Protein AF-0000000085895191 (afdb_homodimer)

Secondary structure (DSSP, 8-state):
--------SSS-----SSGGG---GGG-HHHHHHHHTSSS--SSGGGSHHHIIIII-HHHHHHHHHHHHHHH-PPPS--HHHHHHHHHHHHHHHHHH----TT---PPPHHHHHHHHHHS--SS-----------/--------SSS-----SSGGG---GGG-HHHHHHHHTSSS--SSGGGSHHHIIIII-HHHHHHHHHHHHHHH-PPPS--HHHHHHHHHHHHHHHHHH----TT---PPPHHHHHHHHHHS--SS-----------

Nearest PDB structures (foldseek):
  8tr8-assembly1_A  TM=7.658E-01  e=2.088E-05  Rattus
  8tr6-assembly1_A  TM=7.665E-01  e=4.408E-05  Rattus
  8tr5-assembly1_A  TM=7.669E-01  e=7.831E-05  Rattus
  8trj-assembly1_A  TM=7.244E-01  e=9.305E-05  Rattus
  6u9v-assembly1_C  TM=6.531E-01  e=2.937E-04  Rattus norvegicus

Foldseek 3Di:
DPPLDQPEFLPQFDDDPDNQQSAALVRDPLSVVVQVPDPDRHSHSCPDPVLCVQQQDPVNLVVLQVVCCVVPNHDPDDDPLVSSLVSSVQSVCCVRVNNPDDQDDDRDHRSSNVVSCVSRPDPVNDDDDDDPPDD/DPPLDQPEFLPQFDDDPDNQQSAALVRDPLSVVVQVPDPDRHSHSCPDPVLCVQQQDPVNLVVLQVVCCVVPNHDPDDDPLVSSLVSSVQSVCCVRVNNPDDQDDDRDHRSSNVVSCVSRPDPVNDDDDDDHPDD

pLDDT: mean 85.1, std 17.21, range [26.77, 98.75]

Organism: NCBI:txid630221

Structure (mmCIF, N/CA/C/O backbone):
data_AF-0000000085895191-model_v1
#
loop_
_entity.id
_entity.type
_entity.pdbx_description
1 polymer 'P2X purinoreceptor 7 intracellular domain-containing protein'
#
loop_
_atom_site.group_PDB
_atom_site.id
_atom_site.type_symbol
_atom_site.label_atom_id
_atom_site.label_alt_id
_atom_site.label_comp_id
_atom_site.label_asym_id
_atom_site.label_entity_id
_atom_site.label_seq_id
_atom_site.pdbx_PDB_ins_code
_atom_site.Cartn_x
_atom_site.Cartn_y
_atom_site.Cartn_z
_atom_site.occupancy
_atom_site.B_iso_or_equiv
_atom_site.auth_seq_id
_atom_site.auth_comp_id
_atom_site.auth_asym_id
_atom_site.auth_atom_id
_atom_site.pdbx_PDB_model_num
ATOM 1 N N . MET A 1 1 ? -0.129 36.5 17.359 1 39.53 1 MET A N 1
ATOM 2 C CA . MET A 1 1 ? -0.035 35.094 17.031 1 39.53 1 MET A CA 1
ATOM 3 C C . MET A 1 1 ? -1.42 34.438 16.922 1 39.53 1 MET A C 1
ATOM 5 O O . MET A 1 1 ? -2.145 34.375 17.922 1 39.53 1 MET A O 1
ATOM 9 N N . THR A 1 2 ? -2.072 34.625 15.828 1 44.41 2 THR A N 1
ATOM 10 C CA . THR A 1 2 ? -3.439 34.156 15.664 1 44.41 2 THR A CA 1
ATOM 11 C C . THR A 1 2 ? -3.547 32.688 16.047 1 44.41 2 THR A C 1
ATOM 13 O O . THR A 1 2 ? -2.883 31.828 15.453 1 44.41 2 THR A O 1
ATOM 16 N N . ILE A 1 3 ? -3.801 32.406 17.297 1 47.91 3 ILE A N 1
ATOM 17 C CA . ILE A 1 3 ? -4.02 31.078 17.828 1 47.91 3 ILE A CA 1
ATOM 18 C C . ILE A 1 3 ? -5.16 30.406 17.062 1 47.91 3 ILE A C 1
ATOM 20 O O . ILE A 1 3 ? -6.305 30.859 17.125 1 47.91 3 ILE A O 1
ATOM 24 N N . TYR A 1 4 ? -4.812 29.875 15.898 1 56.97 4 TYR A N 1
ATOM 25 C CA . TYR A 1 4 ? -5.898 29.109 15.281 1 56.97 4 TYR A CA 1
ATOM 26 C C . TYR A 1 4 ? -6.422 28.031 16.219 1 56.97 4 TYR A C 1
ATOM 28 O O . TYR A 1 4 ? -5.664 27.469 17.016 1 56.97 4 TYR A O 1
ATOM 36 N N . LEU A 1 5 ? -7.664 28.188 16.656 1 62.38 5 LEU A N 1
ATOM 37 C CA . LEU A 1 5 ? -8.32 27.25 17.547 1 62.38 5 LEU A CA 1
ATOM 38 C C . LEU A 1 5 ? -8.344 25.844 16.953 1 62.38 5 LEU A C 1
ATOM 40 O O . LEU A 1 5 ? -8.781 25.656 15.812 1 62.38 5 LEU A O 1
ATOM 44 N N . LEU A 1 6 ? -7.426 25.031 17.344 1 68.38 6 LEU A N 1
ATOM 45 C CA . LEU A 1 6 ? -7.477 23.609 17.016 1 68.38 6 LEU A CA 1
ATOM 46 C C . LEU A 1 6 ? -8.508 22.891 17.875 1 68.38 6 LEU A C 1
ATOM 48 O O . LEU A 1 6 ? -8.414 22.875 19.094 1 68.38 6 LEU A O 1
ATOM 52 N N . ARG A 1 7 ? -9.664 22.688 17.266 1 82.88 7 ARG A N 1
ATOM 53 C CA . ARG A 1 7 ? -10.641 21.844 17.938 1 82.88 7 ARG A CA 1
ATOM 54 C C . ARG A 1 7 ? -10.297 20.359 17.766 1 82.88 7 ARG A C 1
ATOM 56 O O . ARG A 1 7 ? -10.797 19.703 16.859 1 82.88 7 ARG A O 1
ATOM 63 N N . CYS A 1 8 ? -9.461 19.891 18.688 1 91.56 8 CYS A N 1
ATOM 64 C CA . CYS A 1 8 ? -9.023 18.5 18.625 1 91.56 8 CYS A CA 1
ATOM 65 C C . CYS A 1 8 ? -9.898 17.609 19.5 1 91.56 8 CYS A C 1
ATOM 67 O O . CYS A 1 8 ? -10.078 17.875 20.688 1 91.56 8 CYS A O 1
ATOM 69 N N . THR A 1 9 ? -10.5 16.594 18.891 1 93.81 9 THR A N 1
ATOM 70 C CA . THR A 1 9 ? -11.305 15.664 19.672 1 93.81 9 THR A CA 1
ATOM 71 C C . THR A 1 9 ? -10.688 14.266 19.625 1 93.81 9 THR A C 1
ATOM 73 O O . THR A 1 9 ? -11.164 13.352 20.312 1 93.81 9 THR A O 1
ATOM 76 N N . CYS A 1 10 ? -9.648 14.031 18.844 1 96.31 10 CYS A N 1
ATOM 77 C CA . CYS A 1 10 ? -9.039 12.711 18.734 1 96.31 10 CYS A CA 1
ATOM 78 C C . CYS A 1 10 ? -7.855 12.57 19.672 1 96.31 10 CYS A C 1
ATOM 80 O O . CYS A 1 10 ? -7.398 11.461 19.953 1 96.31 10 CYS A O 1
ATOM 82 N N . GLY A 1 11 ? -7.359 13.727 20.188 1 94.75 11 GLY A N 1
ATOM 83 C CA . GLY A 1 11 ? -6.312 13.688 21.188 1 94.75 11 GLY A CA 1
ATOM 84 C C . GLY A 1 11 ? -4.914 13.656 20.594 1 94.75 11 GLY A C 1
ATOM 85 O O . GLY A 1 11 ? -3.926 13.602 21.328 1 94.75 11 GLY A O 1
ATOM 86 N N . ASN A 1 12 ? -4.742 13.805 19.219 1 95.81 12 ASN A N 1
ATOM 87 C CA . ASN A 1 12 ? -3.434 13.625 18.609 1 95.81 12 ASN A CA 1
ATOM 88 C C . ASN A 1 12 ? -3.105 14.758 17.641 1 95.81 12 ASN A C 1
ATOM 90 O O . ASN A 1 12 ? -2.119 14.688 16.906 1 95.81 12 ASN A O 1
ATOM 94 N N . CYS A 1 13 ? -3.902 15.758 17.641 1 93.75 13 CYS A N 1
ATOM 95 C CA . CYS A 1 13 ? -3.648 16.875 16.75 1 93.75 13 CYS A CA 1
ATOM 96 C C . CYS A 1 13 ? -2.572 17.797 17.312 1 93.75 13 CYS A C 1
ATOM 98 O O . CYS A 1 13 ? -2.393 17.875 18.516 1 93.75 13 CYS A O 1
ATOM 100 N N . HIS A 1 14 ? -1.824 18.406 16.391 1 89 14 HIS A N 1
ATOM 101 C CA . HIS A 1 14 ? -0.827 19.422 16.734 1 89 14 HIS A CA 1
ATOM 102 C C . HIS A 1 14 ? -1.102 20.734 16 1 89 14 HIS A C 1
ATOM 104 O O . HIS A 1 14 ? -1.721 20.734 14.938 1 89 14 HIS A O 1
ATOM 110 N N . ARG A 1 15 ? -0.662 21.781 16.578 1 83.69 15 ARG A N 1
ATOM 111 C CA . ARG A 1 15 ? -0.864 23.078 15.961 1 83.69 15 ARG A CA 1
ATOM 112 C C . ARG A 1 15 ? -0.042 23.219 14.688 1 83.69 15 ARG A C 1
ATOM 114 O O . ARG A 1 15 ? 1.142 22.875 14.664 1 83.69 15 ARG A O 1
ATOM 121 N N . MET A 1 16 ? -0.714 23.641 13.664 1 81.12 16 MET A N 1
ATOM 122 C CA . MET A 1 16 ? -0.084 23.797 12.359 1 81.12 16 MET A CA 1
ATOM 123 C C . MET A 1 16 ? 0.101 25.266 12.016 1 81.12 16 MET A C 1
ATOM 125 O O . MET A 1 16 ? -0.557 26.125 12.594 1 81.12 16 MET A O 1
ATOM 129 N N . PRO A 1 17 ? 0.955 25.578 11.094 1 76.88 17 PRO A N 1
ATOM 130 C CA . PRO A 1 17 ? 1.292 26.969 10.797 1 76.88 17 PRO A CA 1
ATOM 131 C C . PRO A 1 17 ? 0.101 27.766 10.266 1 76.88 17 PRO A C 1
ATOM 133 O O . PRO A 1 17 ? 0.015 28.969 10.484 1 76.88 17 PRO A O 1
ATOM 136 N N . THR A 1 18 ? -0.789 27.047 9.516 1 73.19 18 THR A N 1
ATOM 137 C CA . THR A 1 18 ? -1.93 27.781 8.961 1 73.19 18 THR A CA 1
ATOM 138 C C . THR A 1 18 ? -3.234 27.281 9.57 1 73.19 18 THR A C 1
ATOM 140 O O . THR A 1 18 ? -3.32 26.125 10.008 1 73.19 18 THR A O 1
ATOM 143 N N . GLU A 1 19 ? -4.164 28.203 9.555 1 70.44 19 GLU A N 1
ATOM 144 C CA . GLU A 1 19 ? -5.469 27.875 10.125 1 70.44 19 GLU A CA 1
ATOM 145 C C . GLU A 1 19 ? -6.113 26.703 9.391 1 70.44 19 GLU A C 1
ATOM 147 O O . GLU A 1 19 ? -6.723 25.844 10.016 1 70.44 19 GLU A O 1
ATOM 152 N N . SER A 1 20 ? -6.012 26.703 8.172 1 74.88 20 SER A N 1
ATOM 153 C CA . SER A 1 20 ? -6.676 25.672 7.367 1 74.88 20 SER A CA 1
ATOM 154 C C . SER A 1 20 ? -6.09 24.297 7.645 1 74.88 20 SER A C 1
ATOM 156 O O . SER A 1 20 ? -6.762 23.281 7.453 1 74.88 20 SER A O 1
ATOM 158 N N . GLU A 1 21 ? -5.012 24.219 8.234 1 77.62 21 GLU A N 1
ATOM 159 C CA . GLU A 1 21 ? -4.34 22.953 8.469 1 77.62 21 GLU A CA 1
ATOM 160 C C . GLU A 1 21 ? -4.68 22.391 9.852 1 77.62 21 GLU A C 1
ATOM 162 O O . GLU A 1 21 ? -4.348 21.25 10.164 1 77.62 21 GLU A O 1
ATOM 167 N N . ASN A 1 22 ? -5.285 23.219 10.562 1 85.5 22 ASN A N 1
ATOM 168 C CA . ASN A 1 22 ? -5.668 22.797 11.906 1 85.5 22 ASN A CA 1
ATOM 169 C C . ASN A 1 22 ? -7 22.047 11.898 1 85.5 22 ASN A C 1
ATOM 171 O O . ASN A 1 22 ? -7.973 22.5 12.508 1 85.5 22 ASN A O 1
ATOM 175 N N . LEU A 1 23 ? -6.965 20.938 11.219 1 92.75 23 LEU A N 1
ATOM 176 C CA . LEU A 1 23 ? -8.133 20.062 11.086 1 92.75 23 LEU A CA 1
ATOM 177 C C . LEU A 1 23 ? -7.902 18.734 11.797 1 92.75 23 LEU A C 1
ATOM 179 O O . LEU A 1 23 ? -6.816 18.156 11.711 1 92.75 23 LEU A O 1
ATOM 183 N N . CYS A 1 24 ? -8.906 18.359 12.562 1 95.44 24 CYS A N 1
ATOM 184 C CA . CYS A 1 24 ? -8.867 17.078 13.258 1 95.44 24 CYS A CA 1
ATOM 185 C C . CYS A 1 24 ? -9.414 15.969 12.367 1 95.44 24 CYS A C 1
ATOM 187 O O . CYS A 1 24 ? -10.328 16.188 11.578 1 95.44 24 CYS A O 1
ATOM 189 N N . CYS A 1 25 ? -8.93 14.727 12.531 1 97.38 25 CYS A N 1
ATOM 190 C CA . CYS A 1 25 ? -9.406 13.586 11.758 1 97.38 25 CYS A CA 1
ATOM 191 C C . CYS A 1 25 ? -10.898 13.359 11.984 1 97.38 25 CYS A C 1
ATOM 193 O O . CYS A 1 25 ? -11.594 12.875 11.094 1 97.38 25 CYS A O 1
ATOM 195 N N . GLN A 1 26 ? -11.414 13.852 13.102 1 96.81 26 GLN A N 1
ATOM 196 C CA . GLN A 1 26 ? -12.812 13.656 13.461 1 96.81 26 GLN A CA 1
ATOM 197 C C . GLN A 1 26 ? -13.703 14.703 12.805 1 96.81 26 GLN A C 1
ATOM 199 O O . GLN A 1 26 ? -14.922 14.711 13.008 1 96.81 26 GLN A O 1
ATOM 204 N N . GLU A 1 27 ? -13.07 15.531 11.992 1 95.3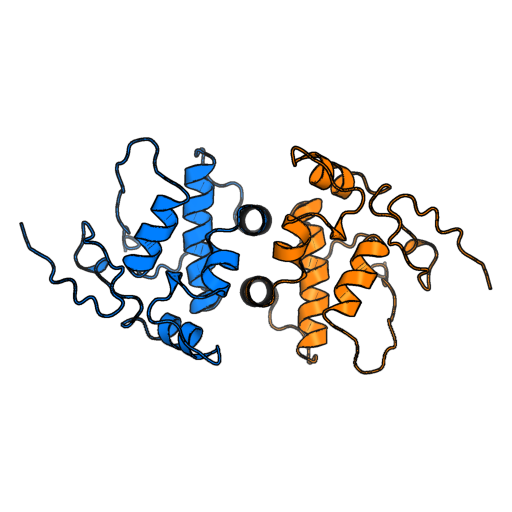1 27 GLU A N 1
ATOM 205 C CA . GLU A 1 27 ? -13.844 16.578 11.336 1 95.31 27 GLU A CA 1
ATOM 206 C C . GLU A 1 27 ? -13.93 16.344 9.828 1 95.31 27 GLU A C 1
ATOM 208 O O . GLU A 1 27 ? -14.586 17.094 9.109 1 95.31 27 GLU A O 1
ATOM 213 N N . VAL A 1 28 ? -13.258 15.383 9.367 1 94.81 28 VAL A N 1
ATOM 214 C CA . VAL A 1 28 ? -13.195 15.109 7.934 1 94.81 28 VAL A CA 1
ATOM 215 C C . VAL A 1 28 ? -14.039 13.883 7.602 1 94.81 28 VAL A C 1
ATOM 217 O O . VAL A 1 28 ? -13.68 12.758 7.965 1 94.81 28 VAL A O 1
ATOM 220 N N . GLN A 1 29 ? -15.086 14.086 6.875 1 95.81 29 GLN A N 1
ATOM 221 C CA . GLN A 1 29 ? -16.094 13.055 6.641 1 95.81 29 GLN A CA 1
ATOM 222 C C . GLN A 1 29 ? -15.477 11.812 6.004 1 95.81 29 GLN A C 1
ATOM 224 O O . GLN A 1 29 ? -15.781 10.688 6.402 1 95.81 29 GLN A O 1
ATOM 229 N N . GLN A 1 30 ? -14.602 12 4.988 1 95.75 30 GLN A N 1
ATOM 230 C CA . GLN A 1 30 ? -13.969 10.883 4.301 1 95.75 30 GLN A CA 1
ATOM 231 C C . GLN A 1 30 ? -13.125 10.055 5.262 1 95.75 30 GLN A C 1
ATOM 233 O O . GLN A 1 30 ? -13.086 8.82 5.156 1 95.75 30 GLN A O 1
ATOM 238 N N . VAL A 1 31 ? -12.547 10.688 6.191 1 97.75 31 VAL A N 1
ATOM 239 C CA . VAL A 1 31 ? -11.68 10.039 7.172 1 97.75 31 VAL A CA 1
ATOM 240 C C . VAL A 1 31 ? -12.539 9.305 8.203 1 97.75 31 VAL A C 1
ATOM 242 O O . VAL A 1 31 ? -12.266 8.148 8.531 1 97.75 31 VAL A O 1
ATOM 245 N N . ILE A 1 32 ? -13.594 9.977 8.648 1 97.69 32 ILE A N 1
ATOM 246 C CA . ILE A 1 32 ? -14.516 9.391 9.609 1 97.69 32 ILE A CA 1
ATOM 247 C C . ILE A 1 32 ? -15.117 8.109 9.031 1 97.69 32 ILE A C 1
ATOM 249 O O . ILE A 1 32 ? -15.234 7.105 9.734 1 97.69 32 ILE A O 1
ATOM 253 N N . ARG A 1 33 ? -15.438 8.148 7.781 1 96.56 33 ARG A N 1
ATOM 254 C CA . ARG A 1 33 ? -16 6.98 7.113 1 96.56 33 ARG A CA 1
ATOM 255 C C . ARG A 1 33 ? -15.031 5.801 7.172 1 96.56 33 ARG A C 1
ATOM 257 O O . ARG A 1 33 ? -15.438 4.672 7.461 1 96.56 33 ARG A O 1
ATOM 264 N N . ARG A 1 34 ? -13.773 6.055 6.918 1 96.81 34 ARG A N 1
ATOM 265 C CA . ARG A 1 34 ? -12.758 5.008 6.961 1 96.81 34 ARG A CA 1
ATOM 266 C C . ARG A 1 34 ? -12.617 4.441 8.367 1 96.81 34 ARG A C 1
ATOM 268 O O . ARG A 1 34 ? -12.547 3.225 8.547 1 96.81 34 ARG A O 1
ATOM 275 N N . ILE A 1 35 ? -12.656 5.305 9.344 1 97.81 35 ILE A N 1
ATOM 276 C CA . ILE A 1 35 ? -12.516 4.91 10.742 1 97.81 35 ILE A CA 1
ATOM 277 C C . ILE A 1 35 ? -13.688 4.027 11.156 1 97.81 35 ILE A C 1
ATOM 279 O O . ILE A 1 35 ? -13.508 3.043 11.875 1 97.81 35 ILE A O 1
ATOM 283 N N . GLN A 1 36 ? -14.812 4.301 10.602 1 96.81 36 GLN A N 1
ATOM 284 C CA . GLN A 1 36 ? -16.047 3.631 11.008 1 96.81 36 GLN A CA 1
ATOM 285 C C . GLN A 1 36 ? -16.203 2.291 10.297 1 96.81 36 GLN A C 1
ATOM 287 O O . GLN A 1 36 ? -17.078 1.5 10.641 1 96.81 36 GLN A O 1
ATOM 292 N N . GLN A 1 37 ? -15.352 1.958 9.359 1 95.5 37 GLN A N 1
ATOM 293 C CA . GLN A 1 37 ? -15.469 0.736 8.57 1 95.5 37 GLN A CA 1
ATOM 294 C C . GLN A 1 37 ? -14.906 -0.463 9.328 1 95.5 37 GLN A C 1
ATOM 296 O O . GLN A 1 37 ? -15.055 -1.606 8.891 1 95.5 37 GLN A O 1
ATOM 301 N N . ILE A 1 38 ? -14.25 -0.202 10.453 1 95.25 38 ILE A N 1
ATOM 302 C CA . ILE A 1 38 ? -13.758 -1.341 11.227 1 95.25 38 ILE A CA 1
ATOM 303 C C . ILE A 1 38 ? -14.625 -1.541 12.461 1 95.25 38 ILE A C 1
ATOM 305 O O . ILE A 1 38 ? -15.219 -0.589 12.969 1 95.25 38 ILE A O 1
ATOM 309 N N . PRO A 1 39 ? -14.805 -2.76 12.945 1 94.56 39 PRO A N 1
ATOM 310 C CA . PRO A 1 39 ? -15.758 -3.078 14.016 1 94.56 39 PRO A CA 1
ATOM 311 C C . PRO A 1 39 ? -15.555 -2.225 15.266 1 94.56 39 PRO A C 1
ATOM 313 O O . PRO A 1 39 ? -16.531 -1.776 15.875 1 94.56 39 PRO A O 1
ATOM 316 N N . VAL A 1 40 ? -14.32 -1.988 15.68 1 96.88 40 VAL A N 1
ATOM 317 C CA . VAL A 1 40 ? -13.984 -1.13 16.812 1 96.88 40 VAL A CA 1
ATOM 318 C C . VAL A 1 40 ? -13.219 0.098 16.328 1 96.88 40 VAL A C 1
ATOM 320 O O . VAL A 1 40 ? -11.992 0.068 16.219 1 96.88 40 VAL A O 1
ATOM 323 N N . PRO A 1 41 ? -13.953 1.102 16.109 1 96.81 41 PRO A N 1
ATOM 324 C CA . PRO A 1 41 ? -13.305 2.293 15.547 1 96.81 41 PRO A CA 1
ATOM 325 C C . PRO A 1 41 ? -12.344 2.953 16.531 1 96.81 41 PRO A C 1
ATOM 327 O O . PRO A 1 41 ? -12.68 3.123 17.719 1 96.81 41 PRO A O 1
ATOM 330 N N . PRO A 1 42 ? -11.211 3.281 16.078 1 98.31 42 PRO A N 1
ATOM 331 C CA . PRO A 1 42 ? -10.289 3.996 16.969 1 98.31 42 PRO A CA 1
ATOM 332 C C . PRO A 1 42 ? -10.68 5.461 17.172 1 98.31 42 PRO A C 1
ATOM 334 O O . PRO A 1 42 ? -11.469 6.004 16.391 1 98.31 42 PRO A O 1
ATOM 337 N N . ILE A 1 43 ? -10.117 6.082 18.172 1 97.94 43 ILE A N 1
ATOM 338 C CA . ILE A 1 43 ? -10.438 7.461 18.531 1 97.94 43 ILE A CA 1
ATOM 339 C C . ILE A 1 43 ? -9.727 8.414 17.578 1 97.94 43 ILE A C 1
ATOM 341 O O . ILE A 1 43 ? -10.109 9.578 17.453 1 97.94 43 ILE A O 1
ATOM 345 N N . CYS A 1 44 ? -8.672 7.875 16.938 1 98.5 44 CYS A N 1
ATOM 346 C CA . CYS A 1 44 ? -7.871 8.672 16.016 1 98.5 44 CYS A CA 1
ATOM 347 C C . CYS A 1 44 ? -7.465 7.844 14.797 1 98.5 44 CYS A C 1
ATOM 349 O O . CYS A 1 44 ? -7.16 6.656 14.922 1 98.5 44 CYS A O 1
ATOM 351 N N . MET A 1 45 ? -7.422 8.508 13.633 1 98.62 45 MET A N 1
ATOM 352 C CA . MET A 1 45 ? -7.066 7.859 12.375 1 98.62 45 MET A CA 1
ATOM 353 C C . MET A 1 45 ? -5.68 7.23 12.461 1 98.62 45 MET A C 1
ATOM 355 O O . MET A 1 45 ? -5.43 6.188 11.852 1 98.62 45 MET A O 1
ATOM 359 N N . ILE A 1 46 ? -4.762 7.801 13.234 1 98.56 46 ILE A N 1
ATOM 360 C CA . ILE A 1 46 ? -3.385 7.32 13.219 1 98.56 46 ILE A CA 1
ATOM 361 C C . ILE A 1 46 ? -3.303 5.965 13.914 1 98.56 46 ILE A C 1
ATOM 363 O O . ILE A 1 46 ? -2.281 5.277 13.828 1 98.56 46 ILE A O 1
ATOM 367 N N . LEU A 1 47 ? -4.371 5.605 14.609 1 98.5 47 LEU A N 1
ATOM 368 C CA . LEU A 1 47 ? -4.426 4.309 15.273 1 98.5 47 LEU A CA 1
ATOM 369 C C . LEU A 1 47 ? -5.109 3.27 14.391 1 98.5 47 LEU A C 1
ATOM 371 O O . LEU A 1 47 ? -5.188 2.094 14.758 1 98.5 47 LEU A O 1
ATOM 375 N N . HIS A 1 48 ? -5.664 3.648 13.258 1 98.25 48 HIS A N 1
ATOM 376 C CA . HIS A 1 48 ? -6.293 2.74 12.305 1 98.25 48 HIS A CA 1
ATOM 377 C C . HIS A 1 48 ? -5.262 1.836 11.641 1 98.25 48 HIS A C 1
ATOM 379 O O . HIS A 1 48 ? -4.227 2.312 11.172 1 98.25 48 HIS A O 1
ATOM 385 N N . PRO A 1 49 ? -5.5 0.562 11.578 1 97.88 49 PRO A N 1
ATOM 386 C CA . PRO A 1 49 ? -4.527 -0.337 10.953 1 97.88 49 PRO A CA 1
ATOM 387 C C . PRO A 1 49 ? -4.258 0.012 9.492 1 97.88 49 PRO A C 1
ATOM 389 O O . PRO A 1 49 ? -3.143 -0.18 9 1 97.88 49 PRO A O 1
ATOM 392 N N . GLY A 1 50 ? -5.215 0.558 8.805 1 98.25 50 GLY A N 1
ATOM 393 C CA . GLY A 1 50 ? -5.043 0.96 7.418 1 98.25 50 GLY A CA 1
ATOM 394 C C . GLY A 1 50 ? -4.125 2.156 7.254 1 98.25 50 GLY A C 1
ATOM 395 O O . GLY A 1 50 ? -3.506 2.332 6.203 1 98.25 50 GLY A O 1
ATOM 396 N N . PHE A 1 51 ? -4.098 2.934 8.297 1 98.75 51 PHE A N 1
ATOM 397 C CA . PHE A 1 51 ? -3.207 4.086 8.242 1 98.75 51 PHE A CA 1
ATOM 398 C C . PHE A 1 51 ? -1.75 3.646 8.219 1 98.75 51 PHE A C 1
ATOM 400 O O . PHE A 1 51 ? -0.968 4.117 7.391 1 98.75 51 PHE A O 1
ATOM 407 N N . GLU A 1 52 ? -1.377 2.779 9.102 1 98.31 52 GLU A N 1
ATOM 408 C CA . GLU A 1 52 ? -0.012 2.262 9.125 1 98.31 52 GLU A CA 1
ATOM 409 C C . GLU A 1 52 ? 0.352 1.585 7.812 1 98.31 52 GLU A C 1
ATOM 411 O O . GLU A 1 52 ? 1.417 1.844 7.246 1 98.31 52 GLU A O 1
ATOM 416 N N . ALA A 1 53 ? -0.512 0.845 7.297 1 98.38 53 ALA A N 1
ATOM 417 C CA . ALA A 1 53 ? -0.272 0.054 6.094 1 98.38 53 ALA A CA 1
ATOM 418 C C . ALA A 1 53 ? -0.087 0.953 4.875 1 98.38 53 ALA A C 1
ATOM 420 O O . ALA A 1 53 ? 0.825 0.741 4.074 1 98.38 53 ALA A O 1
ATOM 421 N N . ASN A 1 54 ? -0.895 1.988 4.762 1 98.06 54 ASN A N 1
ATOM 422 C CA . ASN A 1 54 ? -0.927 2.809 3.555 1 98.06 54 ASN A CA 1
ATOM 423 C C . ASN A 1 54 ? 0.065 3.967 3.639 1 98.06 54 ASN A C 1
ATOM 425 O O . ASN A 1 54 ? 0.573 4.43 2.617 1 98.06 54 ASN A O 1
ATOM 429 N N . CYS A 1 55 ? 0.405 4.367 4.891 1 98.44 55 CYS A N 1
ATOM 430 C CA . CYS A 1 55 ? 1.048 5.676 4.961 1 98.44 55 CYS A CA 1
ATOM 431 C C . CYS A 1 55 ? 2.42 5.574 5.621 1 98.44 55 CYS A C 1
ATOM 433 O O . CYS A 1 55 ? 3.27 6.445 5.43 1 98.44 55 CYS A O 1
ATOM 435 N N . LEU A 1 56 ? 2.645 4.504 6.418 1 98.38 56 LEU A N 1
ATOM 436 C CA . LEU A 1 56 ? 3.885 4.473 7.184 1 98.38 56 LEU A CA 1
ATOM 437 C C . LEU A 1 56 ? 4.773 3.316 6.734 1 98.38 56 LEU A C 1
ATOM 439 O O . LEU A 1 56 ? 5.988 3.348 6.934 1 98.38 56 LEU A O 1
ATOM 443 N N . ASN A 1 57 ? 4.254 2.291 6.145 1 98 57 ASN A N 1
ATOM 444 C CA . ASN A 1 57 ? 5.004 1.106 5.742 1 98 57 ASN A CA 1
ATOM 445 C C . ASN A 1 57 ? 5.93 1.401 4.566 1 98 57 ASN A C 1
ATOM 447 O O . ASN A 1 57 ? 5.469 1.777 3.486 1 98 57 ASN A O 1
ATOM 451 N N . PRO A 1 58 ? 7.207 1.218 4.754 1 96.69 58 PRO A N 1
ATOM 452 C CA . PRO A 1 58 ? 8.133 1.621 3.693 1 96.69 58 PRO A CA 1
ATOM 453 C C . PRO A 1 58 ? 8 0.767 2.436 1 96.69 58 PRO A C 1
ATOM 455 O O . PRO A 1 58 ? 8.234 1.254 1.325 1 96.69 58 PRO A O 1
ATOM 458 N N . TYR A 1 59 ? 7.652 -0.469 2.549 1 96.81 59 TYR A N 1
ATOM 459 C CA . TYR A 1 59 ? 7.512 -1.329 1.378 1 96.81 59 TYR A CA 1
ATOM 460 C C . TYR A 1 59 ? 6.293 -0.935 0.553 1 96.81 59 TYR A C 1
ATOM 462 O O . TYR A 1 59 ? 6.332 -0.966 -0.679 1 96.81 59 TYR A O 1
ATOM 470 N N . THR A 1 60 ? 5.215 -0.588 1.281 1 97.94 60 THR A N 1
ATOM 471 C CA . THR A 1 60 ? 4.031 -0.089 0.584 1 97.94 60 THR A CA 1
ATOM 472 C C . THR A 1 60 ? 4.348 1.208 -0.154 1 97.94 60 THR A C 1
ATOM 474 O O . THR A 1 60 ? 4.008 1.358 -1.329 1 97.94 60 THR A O 1
ATOM 477 N N . LEU A 1 61 ? 5.02 2.092 0.486 1 97 61 LEU A N 1
ATOM 478 C CA . LEU A 1 61 ? 5.336 3.379 -0.125 1 97 61 LEU A CA 1
ATOM 479 C C . LEU A 1 61 ? 6.316 3.201 -1.28 1 97 61 LEU A C 1
ATOM 481 O O . LEU A 1 61 ? 6.262 3.943 -2.264 1 97 61 LEU A O 1
ATOM 485 N N . GLN A 1 62 ? 7.16 2.221 -1.178 1 95.44 62 GLN A N 1
ATOM 486 C CA . GLN A 1 62 ? 8.039 1.866 -2.289 1 95.44 62 GLN A CA 1
ATOM 487 C C . GLN A 1 62 ? 7.23 1.49 -3.527 1 95.44 62 GLN A C 1
ATOM 489 O O . GLN A 1 62 ? 7.547 1.926 -4.637 1 95.44 62 GLN A O 1
ATOM 494 N N . ASN A 1 63 ? 6.242 0.684 -3.346 1 95.81 63 ASN A N 1
ATOM 495 C CA . ASN A 1 63 ? 5.402 0.288 -4.469 1 95.81 63 ASN A CA 1
ATOM 496 C C . ASN A 1 63 ? 4.578 1.461 -4.996 1 95.81 63 ASN A C 1
ATOM 498 O O . ASN A 1 63 ? 4.441 1.635 -6.207 1 95.81 63 ASN A O 1
ATOM 502 N N . ILE A 1 64 ? 4.035 2.246 -4.094 1 94 64 ILE A N 1
ATOM 503 C CA . ILE A 1 64 ? 3.289 3.438 -4.484 1 94 64 ILE A CA 1
ATOM 504 C C . ILE A 1 64 ? 4.188 4.359 -5.309 1 94 64 ILE A C 1
ATOM 506 O O . ILE A 1 64 ? 3.732 4.977 -6.273 1 94 64 ILE A O 1
ATOM 510 N N . HIS A 1 65 ? 5.426 4.438 -4.922 1 93.19 65 HIS A N 1
ATOM 511 C CA . HIS A 1 65 ? 6.398 5.211 -5.684 1 93.19 65 HIS A CA 1
ATOM 512 C C . HIS A 1 65 ? 6.543 4.672 -7.102 1 93.19 65 HIS A C 1
ATOM 514 O O . HIS A 1 65 ? 6.578 5.441 -8.062 1 93.19 65 HIS A O 1
ATOM 520 N N . ASN A 1 66 ? 6.648 3.391 -7.25 1 92.12 66 ASN A N 1
ATOM 521 C CA . ASN A 1 66 ? 6.73 2.775 -8.57 1 92.12 66 ASN A CA 1
ATOM 522 C C . ASN A 1 66 ? 5.523 3.137 -9.438 1 92.12 66 ASN A C 1
ATOM 524 O O . ASN A 1 66 ? 5.676 3.475 -10.609 1 92.12 66 ASN A O 1
ATOM 528 N N . ILE A 1 67 ? 4.363 3.043 -8.82 1 89.88 67 ILE A N 1
ATOM 529 C CA . ILE A 1 67 ? 3.129 3.352 -9.539 1 89.88 67 ILE A CA 1
ATOM 530 C C . ILE A 1 67 ? 3.111 4.828 -9.922 1 89.88 67 ILE A C 1
ATOM 532 O O . ILE A 1 67 ? 2.795 5.176 -11.062 1 89.88 67 ILE A O 1
ATOM 536 N N . TYR A 1 68 ? 3.475 5.629 -8.977 1 87.31 68 TYR A N 1
ATOM 537 C CA . TYR A 1 68 ? 3.527 7.07 -9.203 1 87.31 68 TYR A CA 1
ATOM 538 C C . TYR A 1 68 ? 4.453 7.406 -10.359 1 87.31 68 TYR A C 1
ATOM 540 O O . TYR A 1 68 ? 4.09 8.195 -11.242 1 87.31 68 TYR A O 1
ATOM 548 N N . ARG A 1 69 ? 5.633 6.863 -10.336 1 88.06 69 ARG A N 1
ATOM 549 C CA . ARG A 1 69 ? 6.637 7.117 -11.367 1 88.06 69 ARG A CA 1
ATOM 550 C C . ARG A 1 69 ? 6.113 6.75 -12.75 1 88.06 69 ARG A C 1
ATOM 552 O O . ARG A 1 69 ? 6.387 7.445 -13.727 1 88.06 69 ARG A O 1
ATOM 559 N N . SER A 1 70 ? 5.395 5.719 -12.789 1 84 70 SER A N 1
ATOM 560 C CA . SER A 1 70 ? 4.836 5.281 -14.062 1 84 70 SER A CA 1
ATOM 561 C C . SER A 1 70 ? 3.795 6.27 -14.578 1 84 70 SER A C 1
ATOM 563 O O . SER A 1 70 ? 3.699 6.508 -15.781 1 84 70 SER A O 1
ATOM 565 N N . ASP A 1 71 ? 3.064 6.855 -13.703 1 81.25 71 ASP A N 1
ATOM 566 C CA . ASP A 1 71 ? 1.943 7.715 -14.07 1 81.25 71 ASP A CA 1
ATOM 567 C C . ASP A 1 71 ? 2.406 9.148 -14.312 1 81.25 71 ASP A C 1
ATOM 569 O O . ASP A 1 71 ? 1.879 9.836 -15.188 1 81.25 71 ASP A O 1
ATOM 573 N N . TYR A 1 72 ? 3.414 9.562 -13.492 1 83.81 72 TYR A N 1
ATOM 574 C CA . TYR A 1 72 ? 3.686 11 -13.477 1 83.81 72 TYR A CA 1
ATOM 575 C C . TYR A 1 72 ? 5.168 11.273 -13.703 1 83.81 72 TYR A C 1
ATOM 577 O O . TYR A 1 72 ? 5.574 12.43 -13.844 1 83.81 72 TYR A O 1
ATOM 585 N N . GLY A 1 73 ? 5.988 10.242 -13.734 1 85.88 73 GLY A N 1
ATOM 586 C CA . GLY A 1 73 ? 7.426 10.445 -13.812 1 85.88 73 GLY A CA 1
ATOM 587 C C . GLY A 1 73 ? 8.086 10.547 -12.453 1 85.88 73 GLY A C 1
ATOM 588 O O . GLY A 1 73 ? 7.441 10.344 -11.43 1 85.88 73 GLY A O 1
ATOM 589 N N . PRO A 1 74 ? 9.445 10.734 -12.43 1 85.06 74 PRO A N 1
ATOM 590 C CA . PRO A 1 74 ? 10.203 10.727 -11.172 1 85.06 74 PRO A CA 1
ATOM 591 C C . PRO A 1 74 ? 9.859 11.906 -10.266 1 85.06 74 PRO A C 1
ATOM 593 O O . PRO A 1 74 ? 9.547 12.992 -10.758 1 85.06 74 PRO A O 1
ATOM 596 N N . LEU A 1 75 ? 9.812 11.547 -9.016 1 84.19 75 LEU A N 1
ATOM 597 C CA . LEU A 1 75 ? 9.719 12.633 -8.039 1 84.19 75 LEU A CA 1
ATOM 598 C C . LEU A 1 75 ? 10.992 13.477 -8.047 1 84.19 75 LEU A C 1
ATOM 600 O O . LEU A 1 75 ? 12.094 12.953 -8.227 1 84.19 75 LEU A O 1
ATOM 604 N N . ARG A 1 76 ? 10.883 14.781 -8.062 1 77.81 76 ARG A N 1
ATOM 605 C CA . ARG A 1 76 ? 12.031 15.68 -8.07 1 77.81 76 ARG A CA 1
ATOM 606 C C . ARG A 1 76 ? 13.055 15.273 -7.02 1 77.81 76 ARG A C 1
ATOM 608 O O . ARG A 1 76 ? 12.727 14.562 -6.07 1 77.81 76 ARG A O 1
ATOM 615 N N . ARG A 1 77 ? 14.242 15.781 -7.258 1 67.06 77 ARG A N 1
ATOM 616 C CA . ARG A 1 77 ? 15.445 15.547 -6.469 1 67.06 77 ARG A CA 1
ATOM 617 C C . ARG A 1 77 ? 15.211 15.875 -5 1 67.06 77 ARG A C 1
ATOM 619 O O . ARG A 1 77 ? 15.352 17.031 -4.59 1 67.06 77 ARG A O 1
ATOM 626 N N . ARG A 1 78 ? 14.836 14.742 -4.332 1 77 78 ARG A N 1
ATOM 627 C CA . ARG A 1 78 ? 14.539 14.82 -2.902 1 77 78 ARG A CA 1
ATOM 628 C C . ARG A 1 78 ? 15.188 13.664 -2.145 1 77 78 ARG A C 1
ATOM 630 O O . ARG A 1 78 ? 15.57 12.664 -2.744 1 77 78 ARG A O 1
ATOM 637 N N . THR A 1 79 ? 15.391 13.953 -0.949 1 87.75 79 THR A N 1
ATOM 638 C CA . THR A 1 79 ? 15.828 12.859 -0.087 1 87.75 79 THR A CA 1
ATOM 639 C C . THR A 1 79 ? 14.773 11.758 -0.041 1 87.75 79 THR A C 1
ATOM 641 O O . THR A 1 79 ? 13.609 11.992 -0.393 1 87.75 79 THR A O 1
ATOM 644 N N . ARG A 1 80 ? 15.164 10.578 0.342 1 88.94 80 ARG A N 1
ATOM 645 C CA . ARG A 1 80 ? 14.25 9.445 0.482 1 88.94 80 ARG A CA 1
ATOM 646 C C . ARG A 1 80 ? 13.109 9.781 1.442 1 88.94 80 ARG A C 1
ATOM 648 O O . ARG A 1 80 ? 11.953 9.445 1.177 1 88.94 80 ARG A O 1
ATOM 655 N N . GLU A 1 81 ? 13.406 10.43 2.518 1 91.12 81 GLU A N 1
ATOM 656 C CA . GLU A 1 81 ? 12.422 10.805 3.525 1 91.12 81 GLU A CA 1
ATOM 657 C C . GLU A 1 81 ? 11.383 11.766 2.951 1 91.12 81 GLU A C 1
ATOM 659 O O . GLU A 1 81 ? 10.188 11.641 3.238 1 91.12 81 GLU A O 1
ATOM 664 N N . GLU A 1 82 ? 11.859 12.664 2.152 1 92.25 82 GLU A N 1
ATOM 665 C CA . GLU A 1 82 ? 10.945 13.625 1.53 1 92.25 82 GLU A CA 1
ATOM 666 C C . GLU A 1 82 ? 10.023 12.938 0.531 1 92.25 82 GLU A C 1
ATOM 668 O O . GLU A 1 82 ? 8.828 13.242 0.473 1 92.25 82 GLU A O 1
ATOM 673 N N . GLN A 1 83 ? 10.633 12.047 -0.212 1 92.25 83 GLN A N 1
ATOM 674 C CA . GLN A 1 83 ? 9.82 11.297 -1.162 1 92.25 83 GLN A CA 1
ATOM 675 C C . GLN A 1 83 ? 8.75 10.477 -0.443 1 92.25 83 GLN A C 1
ATOM 677 O O . GLN A 1 83 ? 7.578 10.508 -0.825 1 92.25 83 GLN A O 1
ATOM 682 N N . PHE A 1 84 ? 9.156 9.812 0.613 1 94.75 84 PHE A N 1
ATOM 683 C CA . PHE A 1 84 ? 8.227 8.953 1.339 1 94.75 84 PHE A CA 1
ATOM 684 C C . PHE A 1 84 ? 7.148 9.781 2.029 1 94.75 84 PHE A C 1
ATOM 686 O O . PHE A 1 84 ? 5.988 9.359 2.102 1 94.75 84 PHE A O 1
ATOM 693 N N . ARG A 1 85 ? 7.473 10.945 2.486 1 94.81 85 ARG A N 1
ATOM 694 C CA . ARG A 1 85 ? 6.48 11.82 3.092 1 94.81 85 ARG A CA 1
ATOM 695 C C . ARG A 1 85 ? 5.434 12.25 2.07 1 94.81 85 ARG A C 1
ATOM 697 O O . ARG A 1 85 ? 4.23 12.203 2.346 1 94.81 85 ARG A O 1
ATOM 704 N N . HIS A 1 86 ? 5.895 12.648 0.905 1 92.5 86 HIS A N 1
ATOM 705 C CA . HIS A 1 86 ? 4.992 13.055 -0.167 1 92.5 86 HIS A CA 1
ATOM 706 C C . HIS A 1 86 ? 4.082 11.906 -0.582 1 92.5 86 HIS A C 1
ATOM 708 O O . HIS A 1 86 ? 2.869 12.086 -0.723 1 92.5 86 HIS A O 1
ATOM 714 N N . LEU A 1 87 ? 4.699 10.766 -0.699 1 93.69 87 LEU A N 1
ATOM 715 C CA . LEU A 1 87 ? 3.938 9.594 -1.105 1 93.69 87 LEU A CA 1
ATOM 716 C C . LEU A 1 87 ? 2.953 9.18 -0.016 1 93.69 87 LEU A C 1
ATOM 718 O O . LEU A 1 87 ? 1.855 8.703 -0.314 1 93.69 87 LEU A O 1
ATOM 722 N N . ALA A 1 88 ? 3.338 9.367 1.23 1 96.25 88 ALA A N 1
ATOM 723 C CA . ALA A 1 88 ? 2.443 9.062 2.346 1 96.25 88 ALA A CA 1
ATOM 724 C C . ALA A 1 88 ? 1.213 9.961 2.318 1 96.25 88 ALA A C 1
ATOM 726 O O . ALA A 1 88 ? 0.087 9.492 2.498 1 96.25 88 ALA A O 1
ATOM 727 N N . TYR A 1 89 ? 1.41 11.227 2.023 1 94.12 89 TYR A N 1
ATOM 728 C CA . TYR A 1 89 ? 0.293 12.156 1.9 1 94.12 89 TYR A CA 1
ATOM 729 C C . TYR A 1 89 ? -0.641 11.734 0.77 1 94.12 89 TYR A C 1
ATOM 731 O O . TYR A 1 89 ? -1.858 11.664 0.956 1 94.12 89 TYR A O 1
ATOM 739 N N . ARG A 1 90 ? -0.043 11.477 -0.318 1 92.75 90 ARG A N 1
ATOM 740 C CA . ARG A 1 90 ? -0.834 11.094 -1.481 1 92.75 90 ARG A CA 1
ATOM 741 C C . ARG A 1 90 ? -1.581 9.789 -1.228 1 92.75 90 ARG A C 1
ATOM 743 O O . ARG A 1 90 ? -2.754 9.656 -1.588 1 92.75 90 ARG A O 1
ATOM 750 N N . SER A 1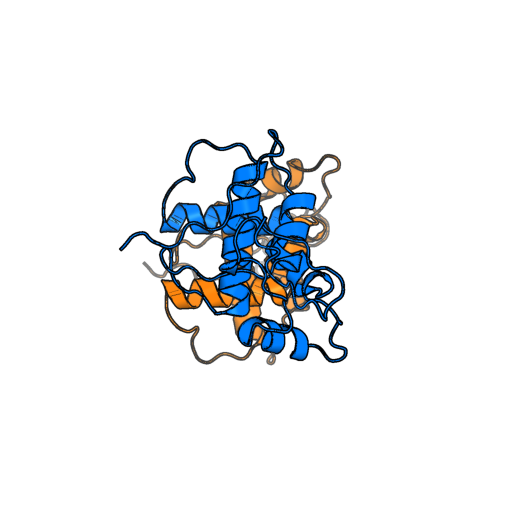 91 ? -0.881 8.82 -0.632 1 95.25 91 SER A N 1
ATOM 751 C CA . SER A 1 91 ? -1.486 7.535 -0.312 1 95.25 91 SER A CA 1
ATOM 752 C C . SER A 1 91 ? -2.656 7.699 0.652 1 95.25 91 SER A C 1
ATOM 754 O O . SER A 1 91 ? -3.699 7.059 0.485 1 95.25 91 SER A O 1
ATOM 756 N N . PHE A 1 92 ? -2.557 8.586 1.597 1 96.56 92 PHE A N 1
ATOM 757 C CA . PHE A 1 92 ? -3.631 8.844 2.547 1 96.56 92 PHE A CA 1
ATOM 758 C C . PHE A 1 92 ? -4.871 9.367 1.833 1 96.56 92 PHE A C 1
ATOM 760 O O . PHE A 1 92 ? -5.98 8.875 2.061 1 96.56 92 PHE A O 1
ATOM 767 N N . VAL A 1 93 ? -4.625 10.289 0.989 1 94.94 93 VAL A N 1
ATOM 768 C CA . VAL A 1 93 ? -5.723 10.945 0.282 1 94.94 93 VAL A CA 1
ATOM 769 C C . VAL A 1 93 ? -6.402 9.945 -0.65 1 94.94 93 VAL A C 1
ATOM 771 O O . VAL A 1 93 ? -7.633 9.836 -0.661 1 94.94 93 VAL A O 1
ATOM 774 N N . SER A 1 94 ? -5.641 9.164 -1.393 1 93.5 94 SER A N 1
ATOM 775 C CA . SER A 1 94 ? -6.234 8.18 -2.291 1 93.5 94 SER A CA 1
ATOM 776 C C . SER A 1 94 ? -7.016 7.125 -1.518 1 93.5 94 SER A C 1
ATOM 778 O O . SER A 1 94 ? -8.055 6.648 -1.981 1 93.5 94 SER A O 1
ATOM 780 N N . TRP A 1 95 ? -6.535 6.781 -0.377 1 95.88 95 TRP A N 1
ATOM 781 C CA . TRP A 1 95 ? -7.188 5.75 0.426 1 95.88 95 TRP A CA 1
ATOM 782 C C . TRP A 1 95 ? -8.508 6.254 0.995 1 95.88 95 TRP A C 1
ATOM 784 O O . TRP A 1 95 ? -9.523 5.555 0.942 1 95.88 95 TRP A O 1
ATOM 794 N N . CYS A 1 96 ? -8.578 7.52 1.455 1 96.06 96 CYS A N 1
ATOM 795 C CA . CYS A 1 96 ? -9.75 8.031 2.156 1 96.06 96 CYS A CA 1
ATOM 796 C C . CYS A 1 96 ? -10.75 8.641 1.181 1 96.06 96 CYS A C 1
ATOM 798 O O . CYS A 1 96 ? -11.961 8.547 1.386 1 96.06 96 CYS A O 1
ATOM 800 N N . TRP A 1 97 ? -10.312 9.305 0.166 1 93.56 97 TRP A N 1
ATOM 801 C CA . TRP A 1 97 ? -11.18 10.039 -0.741 1 93.56 97 TRP A CA 1
ATOM 802 C C . TRP A 1 97 ? -11.422 9.25 -2.023 1 93.56 97 TRP A C 1
ATOM 804 O O . TRP A 1 97 ? -12.25 9.633 -2.852 1 93.56 97 TRP A O 1
ATOM 814 N N . GLY A 1 98 ? -10.672 8.289 -2.094 1 87.12 98 GLY A N 1
ATOM 815 C CA . GLY A 1 98 ? -10.641 7.723 -3.432 1 87.12 98 GLY A CA 1
ATOM 816 C C . GLY A 1 98 ? -9.633 8.398 -4.34 1 87.12 98 GLY A C 1
ATOM 817 O O . GLY A 1 98 ? -9.039 9.422 -3.971 1 87.12 98 GLY A O 1
ATOM 818 N N . PHE A 1 99 ? -9.109 7.797 -5.352 1 78.12 99 PHE A N 1
ATOM 819 C CA . PHE A 1 99 ? -8.078 8.414 -6.176 1 78.12 99 PHE A CA 1
ATOM 820 C C . PHE A 1 99 ? -8.578 9.711 -6.789 1 78.12 99 PHE A C 1
ATOM 822 O O . PHE A 1 99 ? -9.641 9.742 -7.422 1 78.12 99 PHE A O 1
ATOM 829 N N . LEU A 1 100 ? -7.953 10.914 -6.398 1 72.19 100 LEU A N 1
ATOM 830 C CA . LEU A 1 100 ? -8.375 12.234 -6.852 1 72.19 100 LEU A CA 1
ATOM 831 C C . LEU A 1 100 ? -7.477 12.734 -7.98 1 72.19 100 LEU A C 1
ATOM 833 O O . LEU A 1 100 ? -7.762 13.758 -8.602 1 72.19 100 LEU A O 1
ATOM 837 N N . GLY A 1 101 ? -6.68 11.977 -8.5 1 68 101 GLY A N 1
ATOM 838 C CA . GLY A 1 101 ? -5.758 12.422 -9.523 1 68 101 GLY A CA 1
ATOM 839 C C . GLY A 1 101 ? -4.59 13.219 -8.969 1 68 101 GLY A C 1
ATOM 840 O O . GLY A 1 101 ? -4.527 13.484 -7.77 1 68 101 GLY A O 1
ATOM 841 N N . ARG A 1 102 ? -3.711 13.734 -9.688 1 66.88 102 ARG A N 1
ATOM 842 C CA . ARG A 1 102 ? -2.434 14.328 -9.305 1 66.88 102 ARG A CA 1
ATOM 843 C C . ARG A 1 102 ? -2.629 15.742 -8.773 1 66.88 102 ARG A C 1
ATOM 845 O O . ARG A 1 102 ? -1.881 16.188 -7.902 1 66.88 102 ARG A O 1
ATOM 852 N N . HIS A 1 103 ? -3.723 16.328 -9.188 1 68.06 103 HIS A N 1
ATOM 853 C CA . HIS A 1 103 ? -3.764 17.766 -8.922 1 68.06 103 HIS A CA 1
ATOM 854 C C . HIS A 1 103 ? -4.809 18.094 -7.867 1 68.06 103 HIS A C 1
ATOM 856 O O . HIS A 1 103 ? -5.062 19.281 -7.594 1 68.06 103 HIS A O 1
ATOM 862 N N . VAL A 1 104 ? -5.465 17.172 -7.438 1 67.62 104 VAL A N 1
ATOM 863 C CA . VAL A 1 104 ? -6.453 17.453 -6.402 1 67.62 104 VAL A CA 1
ATOM 864 C C . VAL A 1 104 ? -5.777 17.484 -5.035 1 67.62 104 VAL A C 1
ATOM 866 O O . VAL A 1 104 ? -5.035 16.562 -4.676 1 67.62 104 VAL A O 1
ATOM 869 N N . ARG A 1 105 ? -6.07 18.656 -4.344 1 78.56 105 ARG A N 1
ATOM 870 C CA . ARG A 1 105 ? -5.473 18.859 -3.031 1 78.56 105 ARG A CA 1
ATOM 871 C C . ARG A 1 105 ? -6.543 18.906 -1.944 1 78.56 105 ARG A C 1
ATOM 873 O O . ARG A 1 105 ? -7.594 19.531 -2.133 1 78.56 105 ARG A O 1
ATOM 880 N N . VAL A 1 106 ? -6.332 18.156 -1.06 1 88.12 106 VAL A N 1
ATOM 881 C CA . VAL A 1 106 ? -7.18 18.203 0.127 1 88.12 106 VAL A CA 1
ATOM 882 C C . VAL A 1 106 ? -6.32 18.453 1.365 1 88.12 106 VAL A C 1
ATOM 884 O O . VAL A 1 106 ? -5.117 18.188 1.358 1 88.12 106 VAL A O 1
ATOM 887 N N . VAL A 1 107 ? -7.012 19.094 2.338 1 90.31 107 VAL A N 1
ATOM 888 C CA . VAL A 1 107 ? -6.312 19.328 3.598 1 90.31 107 VAL A CA 1
ATOM 889 C C . VAL A 1 107 ? -6.32 18.047 4.434 1 90.31 107 VAL A C 1
ATOM 891 O O . VAL A 1 107 ? -7.383 17.469 4.684 1 90.31 107 VAL A O 1
ATOM 894 N N . ILE A 1 108 ? -5.184 17.594 4.82 1 94.81 108 ILE A N 1
ATOM 895 C CA . ILE A 1 108 ? -5 16.406 5.633 1 94.81 108 ILE A CA 1
ATOM 896 C C . ILE A 1 108 ? -5.035 16.766 7.113 1 94.81 108 ILE A C 1
ATOM 898 O O . ILE A 1 108 ? -4.461 17.781 7.52 1 94.81 108 ILE A O 1
ATOM 902 N N . PRO A 1 109 ? -5.723 16 7.91 1 95.88 109 PRO A N 1
ATOM 903 C CA . PRO A 1 109 ? -5.793 16.297 9.344 1 95.88 109 PRO A CA 1
ATOM 904 C C . PRO A 1 109 ? -4.418 16.453 9.984 1 95.88 109 PRO A C 1
ATOM 906 O O . PRO A 1 109 ? -3.477 15.75 9.602 1 95.88 109 PRO A O 1
ATOM 909 N N . SER A 1 110 ? -4.379 17.297 10.992 1 94.88 110 SER A N 1
ATOM 910 C CA . SER A 1 110 ? -3.115 17.625 11.648 1 94.88 110 SER A CA 1
ATOM 911 C C . SER A 1 110 ? -2.506 16.406 12.32 1 94.88 110 SER A C 1
ATOM 913 O O . SER A 1 110 ? -1.285 16.234 12.328 1 94.88 110 SER A O 1
ATOM 915 N N . CYS A 1 111 ? -3.379 15.547 12.883 1 97.06 111 CYS A N 1
ATOM 916 C CA . CYS A 1 111 ? -2.887 14.336 13.531 1 97.06 111 CYS A CA 1
ATOM 917 C C . CYS A 1 111 ? -2.166 13.438 12.531 1 97.06 111 CYS A C 1
ATOM 919 O O . CYS A 1 111 ? -1.13 12.852 12.852 1 97.06 111 CYS A O 1
ATOM 921 N N . VAL A 1 112 ? -2.668 13.375 11.367 1 97.81 112 VAL A N 1
ATOM 922 C CA . VAL A 1 112 ? -2.098 12.555 10.305 1 97.81 112 VAL A CA 1
ATOM 923 C C . VAL A 1 112 ? -0.784 13.164 9.82 1 97.81 112 VAL A C 1
ATOM 925 O O . VAL A 1 112 ? 0.229 12.477 9.719 1 97.81 112 VAL A O 1
ATOM 928 N N . VAL A 1 113 ? -0.771 14.453 9.586 1 95.69 113 VAL A N 1
ATOM 929 C CA . VAL A 1 113 ? 0.42 15.156 9.117 1 95.69 113 VAL A CA 1
ATOM 930 C C . VAL A 1 113 ? 1.556 14.977 10.117 1 95.69 113 VAL A C 1
ATOM 932 O O . VAL A 1 113 ? 2.676 14.617 9.742 1 95.69 113 VAL A O 1
ATOM 935 N N . SER A 1 114 ? 1.237 15.156 11.336 1 94.81 114 SER A N 1
ATOM 936 C CA . SER A 1 114 ? 2.246 15.062 12.391 1 94.81 114 SER 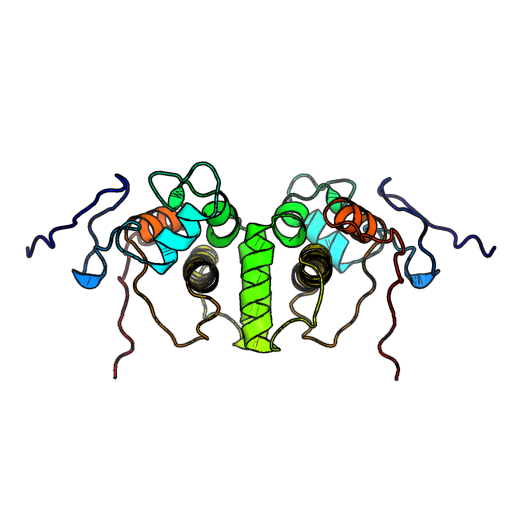A CA 1
ATOM 937 C C . SER A 1 114 ? 2.816 13.648 12.484 1 94.81 114 SER A C 1
ATOM 939 O O . SER A 1 114 ? 4.027 13.469 12.633 1 94.81 114 SER A O 1
ATOM 941 N N . ARG A 1 115 ? 1.985 12.641 12.406 1 97 115 ARG A N 1
ATOM 942 C CA . ARG A 1 115 ? 2.439 11.258 12.508 1 97 115 ARG A CA 1
ATOM 943 C C . ARG A 1 115 ? 3.322 10.883 11.328 1 97 115 ARG A C 1
ATOM 945 O O . ARG A 1 115 ? 4.32 10.18 11.484 1 97 115 ARG A O 1
ATOM 952 N N . ILE A 1 116 ? 2.951 11.312 10.133 1 97.19 116 ILE A N 1
ATOM 953 C CA . ILE A 1 116 ? 3.742 11.039 8.938 1 97.19 116 ILE A CA 1
ATOM 954 C C . ILE A 1 116 ? 5.102 11.727 9.047 1 97.19 116 ILE A C 1
ATOM 956 O O . ILE A 1 116 ? 6.133 11.141 8.719 1 97.19 116 ILE A O 1
ATOM 960 N N . ARG A 1 117 ? 5.129 12.93 9.547 1 94.81 117 ARG A N 1
ATOM 961 C CA . ARG A 1 117 ? 6.367 13.68 9.695 1 94.81 117 ARG A CA 1
ATOM 962 C C . ARG A 1 117 ? 7.266 13.062 10.758 1 94.81 117 ARG A C 1
ATOM 964 O O . ARG A 1 117 ? 8.492 13.141 10.672 1 94.81 117 ARG A O 1
ATOM 971 N N . GLN A 1 118 ? 6.652 12.516 11.773 1 95.06 118 GLN A N 1
ATOM 972 C CA . GLN A 1 118 ? 7.426 11.797 12.781 1 95.06 118 GLN A CA 1
ATOM 973 C C . GLN A 1 118 ? 8.133 10.586 12.164 1 95.06 118 GLN A C 1
ATOM 975 O O . GLN A 1 118 ? 9.281 10.297 12.5 1 95.06 118 GLN A O 1
ATOM 980 N N . GLU A 1 119 ? 7.488 9.859 11.289 1 96.5 119 GLU A N 1
ATOM 981 C CA . GLU A 1 119 ? 8.047 8.68 10.641 1 96.5 119 GLU A CA 1
ATOM 982 C C . GLU A 1 119 ? 9.086 9.062 9.594 1 96.5 119 GLU A C 1
ATOM 984 O O . GLU A 1 119 ? 10.109 8.391 9.453 1 96.5 119 GLU A O 1
ATOM 989 N N . PHE A 1 120 ? 8.75 10.133 8.875 1 95.88 120 PHE A N 1
ATOM 990 C CA . PHE A 1 120 ? 9.609 10.617 7.801 1 95.88 120 PHE A CA 1
ATOM 991 C C . PHE A 1 120 ? 9.992 12.078 8.031 1 95.88 120 PHE A C 1
ATOM 993 O O . PHE A 1 120 ? 9.477 12.969 7.352 1 95.88 120 PHE A O 1
ATOM 1000 N N . PRO A 1 121 ? 10.961 12.289 8.93 1 90.94 121 PRO A N 1
ATOM 1001 C CA . PRO A 1 121 ? 11.273 13.648 9.367 1 90.94 121 PRO A CA 1
ATOM 1002 C C . PRO A 1 121 ? 12.016 14.453 8.305 1 90.94 121 PRO A C 1
ATOM 1004 O O . PRO A 1 121 ? 12.656 13.875 7.422 1 90.94 121 PRO A O 1
ATOM 1007 N N . ASP A 1 122 ? 11.773 15.766 8.273 1 79.56 122 ASP A N 1
ATOM 1008 C CA . ASP A 1 122 ? 12.586 16.688 7.477 1 79.56 122 ASP A CA 1
ATOM 1009 C C . ASP A 1 122 ? 13.953 16.906 8.117 1 79.56 122 ASP A C 1
ATOM 1011 O O . ASP A 1 122 ? 14.086 16.859 9.344 1 79.56 122 ASP A O 1
ATOM 1015 N N . LEU A 1 123 ? 14.93 16.672 7.309 1 65.5 123 LEU A N 1
ATOM 1016 C CA . LEU A 1 123 ? 16.234 16.984 7.879 1 65.5 123 LEU A CA 1
ATOM 1017 C C . LEU A 1 123 ? 16.219 18.344 8.57 1 65.5 123 LEU A C 1
ATOM 1019 O O . LEU A 1 123 ? 16.844 18.516 9.617 1 65.5 123 LEU A O 1
ATOM 1023 N N . ALA A 1 124 ? 15.867 19.406 7.793 1 58.41 124 ALA A N 1
ATOM 1024 C CA . ALA A 1 124 ? 16.031 20.719 8.422 1 58.41 124 ALA A CA 1
ATOM 1025 C C . ALA A 1 124 ? 14.852 21.047 9.328 1 58.41 124 ALA A C 1
ATOM 1027 O O . ALA A 1 124 ? 14.867 22.047 10.047 1 58.41 124 ALA A O 1
ATOM 1028 N N . GLY A 1 125 ? 14.18 20.203 9.891 1 50.88 125 GLY A N 1
ATOM 1029 C CA . GLY A 1 125 ? 13.102 20.406 10.844 1 50.88 125 GLY A CA 1
ATOM 1030 C C . GLY A 1 125 ? 12.031 21.359 10.359 1 50.88 125 GLY A C 1
ATOM 1031 O O . GLY A 1 125 ? 11.156 21.766 11.125 1 50.88 125 GLY A O 1
ATOM 1032 N N . CYS A 1 126 ? 12.219 22.016 9.172 1 46.62 126 CYS A N 1
ATOM 1033 C CA . CYS A 1 126 ? 11.32 23.109 8.82 1 46.62 126 CYS A CA 1
ATOM 1034 C C . CYS A 1 126 ? 10.141 22.594 8 1 46.62 126 CYS A C 1
ATOM 1036 O O . CYS A 1 126 ? 10.32 21.844 7.043 1 46.62 126 CYS A O 1
ATOM 1038 N N . TYR A 1 127 ? 9.008 22.328 8.477 1 52.75 127 TYR A N 1
ATOM 1039 C CA . TYR A 1 127 ? 7.746 21.984 7.816 1 52.75 127 TYR A CA 1
ATOM 1040 C C . TYR A 1 127 ? 7.172 23.203 7.082 1 52.75 127 TYR A C 1
ATOM 1042 O O . TYR A 1 127 ? 6.938 24.25 7.688 1 52.75 127 TYR A O 1
ATOM 1050 N N . VAL A 1 128 ? 7.199 23.078 5.688 1 51.75 128 VAL A N 1
ATOM 1051 C CA . VAL A 1 128 ? 6.5 24.141 4.984 1 51.75 128 VAL A CA 1
ATOM 1052 C C . VAL A 1 128 ? 5.074 23.703 4.656 1 51.75 128 VAL A C 1
ATOM 1054 O O . VAL A 1 128 ? 4.871 22.656 4.047 1 51.75 128 VAL A O 1
ATOM 1057 N N . GLY A 1 129 ? 4.203 24 5.391 1 46.34 129 GLY A N 1
ATOM 1058 C CA . GLY A 1 129 ? 2.766 23.781 5.426 1 46.34 129 GLY A CA 1
ATOM 1059 C C . GLY A 1 129 ? 2.162 23.578 4.051 1 46.34 129 GLY A C 1
ATOM 1060 O O . GLY A 1 129 ? 2.883 23.516 3.051 1 46.34 129 GLY A O 1
ATOM 1061 N N . PHE A 1 130 ? 0.822 23.031 3.961 1 48.22 130 PHE A N 1
ATOM 1062 C CA . PHE A 1 130 ? -0.023 22.844 2.785 1 48.22 130 PHE A CA 1
ATOM 1063 C C . PHE A 1 130 ? -0.116 24.141 1.984 1 48.22 130 PHE A C 1
ATOM 1065 O O . PHE A 1 130 ? -0.397 25.203 2.543 1 48.22 130 PHE A O 1
ATOM 1072 N N . ARG A 1 131 ? 0.391 24.25 0.595 1 48.03 131 ARG A N 1
ATOM 1073 C CA . ARG A 1 131 ? 0.12 25.391 -0.272 1 48.03 131 ARG A CA 1
ATOM 1074 C C . ARG A 1 131 ? -1.094 25.125 -1.158 1 48.03 131 ARG A C 1
ATOM 1076 O O . ARG A 1 131 ? -1.128 24.141 -1.898 1 48.03 131 ARG A O 1
ATOM 1083 N N . PRO A 1 132 ? -2.215 25.828 -1.024 1 43.09 132 PRO A N 1
ATOM 1084 C CA . PRO A 1 132 ? -3.369 25.703 -1.916 1 43.09 132 PRO A CA 1
ATOM 1085 C C . PRO A 1 132 ? -3.008 25.906 -3.385 1 43.09 132 PRO A C 1
ATOM 1087 O O . PRO A 1 132 ? -2.037 26.609 -3.691 1 43.09 132 PRO A O 1
ATOM 1090 N N . PRO A 1 133 ? -3.467 24.922 -4.328 1 34.78 133 PRO A N 1
ATOM 1091 C CA . PRO A 1 133 ? -3.182 25.281 -5.719 1 34.78 133 PRO A CA 1
ATOM 1092 C C . PRO A 1 133 ? -3.439 26.766 -6.008 1 34.78 133 PRO A C 1
ATOM 1094 O O . PRO A 1 133 ? -4.391 27.344 -5.473 1 34.78 133 PRO A O 1
ATOM 1097 N N . LEU A 1 134 ? -2.27 27.516 -6.156 1 27.64 134 LEU A N 1
ATOM 1098 C CA . LEU A 1 134 ? -2.514 28.859 -6.66 1 27.64 134 LEU A CA 1
ATOM 1099 C C . LEU A 1 134 ? -3.451 28.828 -7.863 1 27.64 134 LEU A C 1
ATOM 1101 O O . LEU A 1 134 ? -3.346 27.953 -8.719 1 27.64 134 LEU A O 1
ATOM 1105 N N . ASP A 1 135 ? -4.656 29.547 -7.789 1 26.77 135 ASP A N 1
ATOM 1106 C CA . ASP A 1 135 ? -5.438 29.844 -8.984 1 26.77 135 ASP A CA 1
ATOM 1107 C C . ASP A 1 135 ? -4.535 30.297 -10.125 1 26.77 135 ASP A C 1
ATOM 1109 O O . ASP A 1 135 ? -3.549 31 -9.906 1 26.77 135 ASP A O 1
ATOM 1113 N N . MET B 1 1 ? 0.51 -37.281 -17.594 1 39.47 1 MET B N 1
ATOM 1114 C CA . MET B 1 1 ? 0.511 -36.125 -16.703 1 39.47 1 MET B CA 1
ATOM 1115 C C . MET B 1 1 ? 1.897 -35.5 -16.641 1 39.47 1 MET B C 1
ATOM 1117 O O . MET B 1 1 ? 2.846 -36.125 -16.156 1 39.47 1 MET B O 1
ATOM 1121 N N . THR B 1 2 ? 2.232 -34.75 -17.609 1 44.62 2 THR B N 1
ATOM 1122 C CA . THR B 1 2 ? 3.57 -34.156 -17.703 1 44.62 2 THR B CA 1
ATOM 1123 C C . THR B 1 2 ? 3.949 -33.469 -16.391 1 44.62 2 THR B C 1
ATOM 1125 O O . THR B 1 2 ? 3.275 -32.531 -15.961 1 44.62 2 THR B O 1
ATOM 1128 N N . ILE B 1 3 ? 4.523 -34.219 -15.484 1 47.72 3 ILE B N 1
ATOM 1129 C CA . ILE B 1 3 ? 5.035 -33.719 -14.219 1 47.72 3 ILE B CA 1
ATOM 1130 C C . ILE B 1 3 ? 6.035 -32.594 -14.477 1 47.72 3 ILE B C 1
ATOM 1132 O O . ILE B 1 3 ? 7.098 -32.812 -15.062 1 47.72 3 ILE B O 1
ATOM 1136 N N . TYR B 1 4 ? 5.492 -31.391 -14.711 1 57.25 4 TYR B N 1
ATOM 1137 C CA . TYR B 1 4 ? 6.473 -30.328 -14.82 1 57.25 4 TYR B CA 1
ATOM 1138 C C . TYR B 1 4 ? 7.359 -30.266 -13.578 1 57.25 4 TYR B C 1
ATOM 1140 O O . TYR B 1 4 ? 6.906 -30.562 -12.469 1 57.25 4 TYR B O 1
ATOM 1148 N N . LEU B 1 5 ? 8.641 -30.562 -13.75 1 61.88 5 LEU B N 1
ATOM 1149 C CA . LEU B 1 5 ? 9.625 -30.531 -12.672 1 61.88 5 LEU B CA 1
ATOM 1150 C C . LEU B 1 5 ? 9.656 -29.172 -11.992 1 61.88 5 LEU B C 1
ATOM 1152 O O . LEU B 1 5 ? 9.789 -28.141 -12.664 1 61.88 5 LEU B O 1
ATOM 1156 N N . LEU B 1 6 ? 8.977 -29.047 -10.906 1 67.94 6 LEU B N 1
ATOM 1157 C CA . LEU B 1 6 ? 9.109 -27.875 -10.062 1 67.94 6 LEU B CA 1
ATOM 1158 C C . LEU B 1 6 ? 10.422 -27.906 -9.281 1 67.94 6 LEU B C 1
ATOM 1160 O O . LEU B 1 6 ? 10.664 -28.828 -8.508 1 67.94 6 LEU B O 1
ATOM 1164 N N . ARG B 1 7 ? 11.391 -27.188 -9.828 1 82.5 7 ARG B N 1
ATOM 1165 C CA . ARG B 1 7 ? 12.609 -27.016 -9.047 1 82.5 7 ARG B CA 1
ATOM 1166 C C . ARG B 1 7 ? 12.414 -25.984 -7.949 1 82.5 7 ARG B C 1
ATOM 1168 O O . ARG B 1 7 ? 12.703 -24.797 -8.148 1 82.5 7 ARG B O 1
ATOM 1175 N N . CYS B 1 8 ? 11.922 -26.469 -6.805 1 91.38 8 CYS B N 1
ATOM 1176 C CA . CYS B 1 8 ? 11.664 -25.578 -5.676 1 91.38 8 CYS B CA 1
ATOM 1177 C C . CYS B 1 8 ? 12.852 -25.562 -4.715 1 91.38 8 CYS B C 1
ATOM 1179 O O . CYS B 1 8 ? 13.297 -26.609 -4.25 1 91.38 8 CYS B O 1
ATOM 1181 N N . THR B 1 9 ? 13.391 -24.359 -4.488 1 93.75 9 THR B N 1
ATOM 1182 C CA . THR B 1 9 ? 14.484 -24.25 -3.527 1 93.75 9 THR B CA 1
ATOM 1183 C C . THR B 1 9 ? 14.062 -23.406 -2.328 1 93.75 9 THR B C 1
ATOM 1185 O O . THR B 1 9 ? 14.82 -23.266 -1.362 1 93.75 9 THR B O 1
ATOM 1188 N N . CYS B 1 10 ? 12.891 -22.781 -2.348 1 96.25 10 CYS B N 1
ATOM 1189 C CA . CYS B 1 10 ? 12.461 -21.922 -1.252 1 96.25 10 CYS B CA 1
ATOM 1190 C C . CYS B 1 10 ? 11.602 -22.688 -0.261 1 96.25 10 CYS B C 1
ATOM 1192 O O . CYS B 1 10 ? 11.375 -22.234 0.863 1 96.25 10 CYS B O 1
ATOM 1194 N N . GLY B 1 11 ? 11.109 -23.875 -0.69 1 94.62 11 GLY B N 1
ATOM 1195 C CA . GLY B 1 11 ? 10.383 -24.75 0.223 1 94.62 11 GLY B CA 1
ATOM 1196 C C . GLY B 1 11 ? 8.898 -24.453 0.265 1 94.62 11 GLY B C 1
ATOM 1197 O O . GLY B 1 11 ? 8.156 -25.094 1.017 1 94.62 11 GLY B O 1
ATOM 1198 N N . ASN B 1 12 ? 8.336 -23.547 -0.635 1 95.81 12 ASN B N 1
ATOM 1199 C CA . ASN B 1 12 ? 6.945 -23.125 -0.515 1 95.81 12 ASN B CA 1
ATOM 1200 C C . ASN B 1 12 ? 6.23 -23.172 -1.863 1 95.81 12 ASN B C 1
ATOM 1202 O O . ASN B 1 12 ? 5.102 -22.688 -1.986 1 95.81 12 ASN B O 1
ATOM 1206 N N . CYS B 1 13 ? 6.867 -23.719 -2.828 1 93.75 13 CYS B N 1
ATOM 1207 C CA . CYS B 1 13 ? 6.246 -23.781 -4.145 1 93.75 13 CYS B CA 1
ATOM 1208 C C . CYS B 1 13 ? 5.25 -24.938 -4.215 1 93.75 13 CYS B C 1
ATOM 1210 O O . CYS B 1 13 ? 5.387 -25.922 -3.492 1 93.75 13 CYS B O 1
ATOM 1212 N N . HIS B 1 14 ? 4.219 -24.734 -5.031 1 88.88 14 HIS B N 1
ATOM 1213 C CA . HIS B 1 14 ? 3.227 -25.766 -5.32 1 88.88 14 HIS B CA 1
ATOM 1214 C C . HIS B 1 14 ? 3.131 -26.031 -6.82 1 88.88 14 HIS B C 1
ATOM 1216 O O . HIS B 1 14 ? 3.441 -25.156 -7.629 1 88.88 14 HIS B O 1
ATOM 1222 N N . ARG B 1 15 ? 2.727 -27.188 -7.141 1 83.5 15 ARG B N 1
ATOM 1223 C CA . ARG B 1 15 ? 2.596 -27.547 -8.547 1 83.5 15 ARG B CA 1
ATOM 1224 C C . ARG B 1 15 ? 1.45 -26.781 -9.203 1 83.5 15 ARG B C 1
ATOM 1226 O O . ARG B 1 15 ? 0.353 -26.703 -8.648 1 83.5 15 ARG B O 1
ATOM 1233 N N . MET B 1 16 ? 1.783 -26.188 -10.297 1 81.06 16 MET B N 1
ATOM 1234 C CA . MET B 1 16 ? 0.811 -25.391 -11.031 1 81.06 16 MET B CA 1
ATOM 1235 C C . MET B 1 16 ? 0.357 -26.109 -12.297 1 81.06 16 MET B C 1
ATOM 1237 O O . MET B 1 16 ? 1.03 -27.016 -12.773 1 81.06 16 MET B O 1
ATOM 1241 N N . PRO B 1 17 ? -0.751 -25.703 -12.852 1 77.06 17 PRO B N 1
ATOM 1242 C CA . PRO B 1 17 ? -1.323 -26.422 -14 1 77.06 17 PRO B CA 1
ATOM 1243 C C . PRO B 1 17 ? -0.424 -26.375 -15.227 1 77.06 17 PRO B C 1
ATOM 1245 O O . PRO B 1 17 ? -0.431 -27.312 -16.031 1 77.06 17 PRO B O 1
ATOM 1248 N N . THR B 1 18 ? 0.325 -25.25 -15.383 1 73.25 18 THR B N 1
ATOM 1249 C CA . THR B 1 18 ? 1.181 -25.141 -16.562 1 73.25 18 THR B CA 1
ATOM 1250 C C . THR B 1 18 ? 2.652 -25.109 -16.156 1 73.25 18 THR B C 1
ATOM 1252 O O . THR B 1 18 ? 2.988 -24.672 -15.055 1 73.25 18 THR B O 1
ATOM 1255 N N . GLU B 1 19 ? 3.418 -25.578 -17.125 1 70.44 19 GLU B N 1
ATOM 1256 C CA . GLU B 1 19 ? 4.859 -25.625 -16.891 1 70.44 19 GLU B CA 1
ATOM 1257 C C . GLU B 1 19 ? 5.418 -24.234 -16.625 1 70.44 19 GLU B C 1
ATOM 1259 O O . GLU B 1 19 ? 6.281 -24.062 -15.75 1 70.44 19 GLU B O 1
ATOM 1264 N N . SER B 1 20 ? 4.988 -23.312 -17.312 1 74.81 20 SER B N 1
ATOM 1265 C CA . SER B 1 20 ? 5.527 -21.969 -17.188 1 74.81 20 SER B CA 1
ATOM 1266 C C . SER B 1 20 ? 5.211 -21.359 -15.836 1 74.81 20 SER B C 1
ATOM 1268 O O . SER B 1 20 ? 5.934 -20.484 -15.352 1 74.81 20 SER B O 1
ATOM 1270 N N . GLU B 1 21 ? 4.348 -21.906 -15.148 1 77.12 21 GLU B N 1
ATOM 1271 C CA . GLU B 1 21 ? 3.928 -21.359 -13.859 1 77.12 21 GLU B CA 1
ATOM 1272 C C . GLU B 1 21 ? 4.688 -22 -12.711 1 77.12 21 GLU B C 1
ATOM 1274 O O . GLU B 1 21 ? 4.594 -21.547 -11.562 1 77.12 21 GLU B O 1
ATOM 1279 N N . ASN B 1 22 ? 5.352 -23 -13.07 1 85.56 22 ASN B N 1
ATOM 1280 C CA . ASN B 1 22 ? 6.133 -23.688 -12.047 1 85.56 22 ASN B CA 1
ATOM 1281 C C . ASN B 1 22 ? 7.496 -23.031 -11.852 1 85.56 22 ASN B C 1
ATOM 1283 O O . ASN B 1 22 ? 8.531 -23.656 -12.086 1 85.56 22 ASN B O 1
ATOM 1287 N N . LEU B 1 23 ? 7.418 -21.797 -11.398 1 92.69 23 LEU B N 1
ATOM 1288 C CA . LEU B 1 23 ? 8.602 -20.984 -11.141 1 92.69 23 LEU B CA 1
ATOM 1289 C C . LEU B 1 23 ? 8.75 -20.703 -9.648 1 92.69 23 LEU B C 1
ATOM 1291 O O . LEU B 1 23 ? 7.762 -20.406 -8.969 1 92.69 23 LEU B O 1
ATOM 1295 N N . CYS B 1 24 ? 9.961 -20.906 -9.18 1 95.44 24 CYS B N 1
ATOM 1296 C CA . CYS B 1 24 ? 10.273 -20.609 -7.781 1 95.44 24 CYS B CA 1
ATOM 1297 C C . CYS B 1 24 ? 10.703 -19.156 -7.617 1 95.44 24 CYS B C 1
ATOM 1299 O O . CYS B 1 24 ? 11.344 -18.594 -8.508 1 95.44 24 CYS B O 1
ATOM 1301 N N . CYS B 1 25 ? 10.438 -18.547 -6.445 1 97.31 25 CYS B N 1
ATOM 1302 C CA . CYS B 1 25 ? 10.836 -17.172 -6.176 1 97.31 25 CYS B CA 1
ATOM 1303 C C . CYS B 1 25 ? 12.344 -17.016 -6.262 1 97.31 25 CYS B C 1
ATOM 1305 O O . CYS B 1 25 ? 12.844 -15.938 -6.617 1 97.31 25 CYS B O 1
ATOM 1307 N N . GLN B 1 26 ? 13.07 -18.109 -6.109 1 96.81 26 GLN B N 1
ATOM 1308 C CA . GLN B 1 26 ? 14.531 -18.078 -6.117 1 96.81 26 GLN B CA 1
ATOM 1309 C C . GLN B 1 26 ? 15.078 -18.141 -7.539 1 96.81 26 GLN B C 1
ATOM 1311 O O . GLN B 1 26 ? 16.297 -18.156 -7.746 1 96.81 26 GLN B O 1
ATOM 1316 N N . GLU B 1 27 ? 14.148 -18.125 -8.477 1 95.25 27 GLU B N 1
ATOM 1317 C CA . GLU B 1 27 ? 14.578 -18.219 -9.867 1 95.25 27 GLU B CA 1
ATOM 1318 C C . GLU B 1 27 ? 14.289 -16.906 -10.617 1 95.25 27 GLU B C 1
ATOM 1320 O O . GLU B 1 27 ? 14.633 -16.766 -11.789 1 95.25 27 GLU B O 1
ATOM 1325 N N . VAL B 1 28 ? 13.648 -16.031 -9.992 1 94.81 28 VAL B N 1
ATOM 1326 C CA . VAL B 1 28 ? 13.242 -14.781 -10.625 1 94.81 28 VAL B CA 1
ATOM 1327 C C . VAL B 1 28 ? 14.117 -13.633 -10.117 1 94.81 28 VAL B C 1
ATOM 1329 O O . VAL B 1 28 ? 14.008 -13.234 -8.961 1 94.81 28 VAL B O 1
ATOM 1332 N N . GLN B 1 29 ? 14.898 -13.086 -10.977 1 95.75 29 GLN B N 1
ATOM 1333 C CA . GLN B 1 29 ? 15.93 -12.117 -10.609 1 95.75 29 GLN B CA 1
ATOM 1334 C C . GLN B 1 29 ? 15.32 -10.914 -9.891 1 95.75 29 GLN B C 1
ATOM 1336 O O . GLN B 1 29 ? 15.859 -10.453 -8.883 1 95.75 29 GLN B O 1
ATOM 1341 N N . GLN B 1 30 ? 14.203 -10.383 -10.406 1 95.62 30 GLN B N 1
ATOM 1342 C CA . GLN B 1 30 ? 13.555 -9.227 -9.805 1 95.62 30 GLN B CA 1
ATOM 1343 C C . GLN B 1 30 ? 13.109 -9.523 -8.375 1 95.62 30 GLN B C 1
ATOM 1345 O O . GLN B 1 30 ? 13.195 -8.664 -7.5 1 95.62 30 GLN B O 1
ATOM 1350 N N . VAL B 1 31 ? 12.719 -10.711 -8.156 1 97.69 31 VAL B N 1
ATOM 1351 C CA . VAL B 1 31 ? 12.234 -11.141 -6.848 1 97.69 31 VAL B CA 1
ATOM 1352 C C . VAL B 1 31 ? 13.414 -11.344 -5.902 1 97.69 31 VAL B C 1
ATOM 1354 O O . VAL B 1 31 ? 13.398 -10.883 -4.762 1 97.69 31 VAL B O 1
ATOM 1357 N N . ILE B 1 32 ? 14.445 -11.977 -6.43 1 97.69 32 ILE B N 1
ATOM 1358 C CA . ILE B 1 32 ? 15.664 -12.211 -5.656 1 97.69 32 ILE B CA 1
ATOM 1359 C C . ILE B 1 32 ? 16.25 -10.883 -5.191 1 97.69 32 ILE B C 1
ATOM 1361 O O . ILE B 1 32 ? 16.672 -10.75 -4.039 1 97.69 32 ILE B O 1
ATOM 1365 N N . ARG B 1 33 ? 16.219 -9.914 -6.055 1 96.5 33 ARG B N 1
ATOM 1366 C CA . ARG B 1 33 ? 16.719 -8.594 -5.715 1 96.5 33 ARG B CA 1
ATOM 1367 C C . ARG B 1 33 ? 15.969 -8 -4.531 1 96.5 33 ARG B C 1
ATOM 1369 O O . ARG B 1 33 ? 16.578 -7.441 -3.617 1 96.5 33 ARG B O 1
ATOM 1376 N N . ARG B 1 34 ? 14.672 -8.117 -4.547 1 96.75 34 ARG B N 1
ATOM 1377 C CA . ARG B 1 34 ? 13.852 -7.605 -3.457 1 96.75 34 ARG B CA 1
ATOM 1378 C C . ARG B 1 34 ? 14.164 -8.328 -2.148 1 96.75 34 ARG B C 1
ATOM 1380 O O . ARG B 1 34 ? 14.305 -7.691 -1.102 1 96.75 34 ARG B O 1
ATOM 1387 N N . ILE B 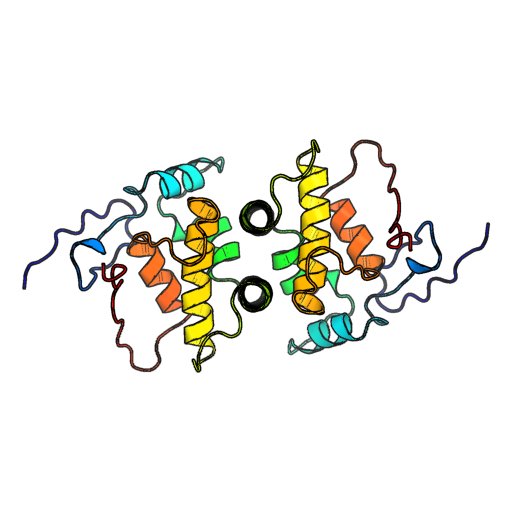1 35 ? 14.344 -9.617 -2.221 1 97.81 35 ILE B N 1
ATOM 1388 C CA . ILE B 1 35 ? 14.625 -10.438 -1.05 1 97.81 35 ILE B CA 1
ATOM 1389 C C . ILE B 1 35 ? 15.969 -10.031 -0.448 1 97.81 35 ILE B C 1
ATOM 1391 O O . ILE B 1 35 ? 16.109 -9.969 0.774 1 97.81 35 ILE B O 1
ATOM 1395 N N . GLN B 1 36 ? 16.859 -9.656 -1.289 1 96.81 36 GLN B N 1
ATOM 1396 C CA . GLN B 1 36 ? 18.234 -9.383 -0.867 1 96.81 36 GLN B CA 1
ATOM 1397 C C . GLN B 1 36 ? 18.359 -7.965 -0.326 1 96.81 36 GLN B C 1
ATOM 1399 O O . GLN B 1 36 ? 19.406 -7.605 0.243 1 96.81 36 GLN B O 1
ATOM 1404 N N . GLN B 1 37 ? 17.344 -7.145 -0.398 1 95.38 37 GLN B N 1
ATOM 1405 C CA . GLN B 1 37 ? 17.406 -5.746 0.021 1 95.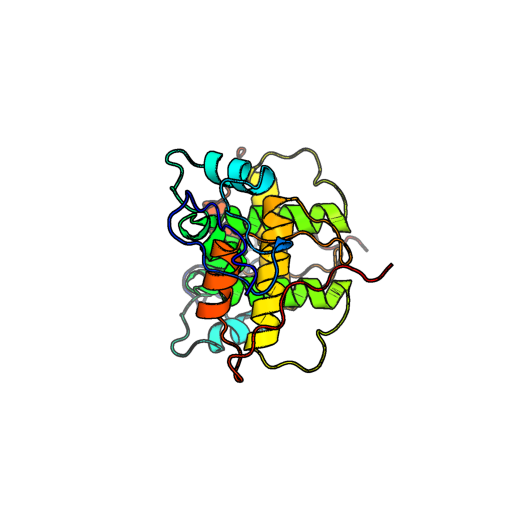38 37 GLN B CA 1
ATOM 1406 C C . GLN B 1 37 ? 17.234 -5.621 1.531 1 95.38 37 GLN B C 1
ATOM 1408 O O . GLN B 1 37 ? 17.406 -4.535 2.092 1 95.38 37 GLN B O 1
ATOM 1413 N N . ILE B 1 38 ? 16.875 -6.719 2.174 1 95.12 38 ILE B N 1
ATOM 1414 C CA . ILE B 1 38 ? 16.75 -6.625 3.625 1 95.12 38 ILE B CA 1
ATOM 1415 C C . ILE B 1 38 ? 17.922 -7.328 4.289 1 95.12 38 ILE B C 1
ATOM 1417 O O . ILE B 1 38 ? 18.516 -8.25 3.713 1 95.12 38 ILE B O 1
ATOM 1421 N N . PRO B 1 39 ? 18.375 -6.883 5.449 1 94.5 39 PRO B N 1
ATOM 1422 C CA . PRO B 1 39 ? 19.609 -7.367 6.078 1 94.5 39 PRO B CA 1
ATOM 1423 C C . PRO B 1 39 ? 19.641 -8.883 6.238 1 94.5 39 PRO B C 1
ATOM 1425 O O . PRO B 1 39 ? 20.672 -9.516 6.008 1 94.5 39 PRO B O 1
ATOM 1428 N N . VAL B 1 40 ? 18.547 -9.516 6.633 1 96.88 40 VAL B N 1
ATOM 1429 C CA . VAL B 1 40 ? 18.422 -10.961 6.75 1 96.88 40 VAL B CA 1
ATOM 1430 C C . VAL B 1 40 ? 17.406 -11.477 5.734 1 96.88 40 VAL B C 1
ATOM 1432 O O . VAL B 1 40 ? 16.203 -11.539 6.02 1 96.88 40 VAL B O 1
ATOM 1435 N N . PRO B 1 41 ? 17.922 -11.852 4.641 1 96.75 41 PRO B N 1
ATOM 1436 C CA . PRO B 1 41 ? 17 -12.281 3.58 1 96.75 41 PRO B CA 1
ATOM 1437 C C . PRO B 1 41 ? 16.266 -13.578 3.924 1 96.75 41 PRO B C 1
ATOM 1439 O O . PRO B 1 41 ? 16.891 -14.531 4.406 1 96.75 41 PRO B O 1
ATOM 1442 N N . PRO B 1 42 ? 15.016 -13.586 3.711 1 98.25 42 PRO B N 1
ATOM 1443 C CA . PRO B 1 42 ? 14.281 -14.828 3.941 1 98.25 42 PRO B CA 1
ATOM 1444 C C . PRO B 1 42 ? 14.523 -15.867 2.852 1 98.25 42 PRO B C 1
ATOM 1446 O O . PRO B 1 42 ? 15 -15.531 1.766 1 98.25 42 PRO B O 1
ATOM 1449 N N . ILE B 1 43 ? 14.18 -17.109 3.137 1 97.88 43 ILE B N 1
ATOM 1450 C CA . ILE B 1 43 ? 14.406 -18.219 2.221 1 97.88 43 ILE B CA 1
ATOM 1451 C C . ILE B 1 43 ? 13.352 -18.203 1.118 1 97.88 43 ILE B C 1
ATOM 1453 O O . ILE B 1 43 ? 13.539 -18.797 0.057 1 97.88 43 ILE B O 1
ATOM 1457 N N . CYS B 1 44 ? 12.258 -17.516 1.418 1 98.5 44 CYS B N 1
ATOM 1458 C CA . CYS B 1 44 ? 11.141 -17.422 0.481 1 98.5 44 CYS B CA 1
ATOM 1459 C C . CYS B 1 44 ? 10.531 -16.031 0.489 1 98.5 44 CYS B C 1
ATOM 1461 O O . CYS B 1 44 ? 10.422 -15.398 1.543 1 98.5 44 CYS B O 1
ATOM 1463 N N . MET B 1 45 ? 10.094 -15.578 -0.693 1 98.62 45 MET B N 1
ATOM 1464 C CA . MET B 1 45 ? 9.492 -14.25 -0.857 1 98.62 45 MET B CA 1
ATOM 1465 C C . MET B 1 45 ? 8.273 -14.094 0.042 1 98.62 45 MET B C 1
ATOM 1467 O O . MET B 1 45 ? 8 -12.992 0.536 1 98.62 45 MET B O 1
ATOM 1471 N N . ILE B 1 46 ? 7.523 -15.148 0.32 1 98.56 46 ILE B N 1
ATOM 1472 C CA . ILE B 1 46 ? 6.266 -15.008 1.043 1 98.56 46 ILE B CA 1
ATOM 1473 C C . ILE B 1 46 ? 6.543 -14.672 2.506 1 98.56 46 ILE B C 1
ATOM 1475 O O . ILE B 1 46 ? 5.633 -14.297 3.248 1 98.56 46 ILE B O 1
ATOM 1479 N N . LEU B 1 47 ? 7.797 -14.828 2.908 1 98.44 47 LEU B N 1
ATOM 1480 C CA . LEU B 1 47 ? 8.195 -14.5 4.273 1 98.44 47 LEU B CA 1
ATOM 1481 C C . LEU B 1 47 ? 8.742 -13.078 4.348 1 98.44 47 LEU B C 1
ATOM 1483 O O . LEU B 1 47 ? 9.062 -12.586 5.434 1 98.44 47 LEU B O 1
ATOM 1487 N N . HIS B 1 48 ? 8.906 -12.391 3.229 1 98.25 48 HIS B N 1
ATOM 1488 C CA . HIS B 1 48 ? 9.375 -11.008 3.18 1 98.25 48 HIS B CA 1
ATOM 1489 C C . HIS B 1 48 ? 8.328 -10.055 3.74 1 98.25 48 HIS B C 1
ATOM 1491 O O . HIS B 1 48 ? 7.152 -10.133 3.379 1 98.25 48 HIS B O 1
ATOM 1497 N N . PRO B 1 49 ? 8.711 -9.148 4.613 1 97.88 49 PRO B N 1
ATOM 1498 C CA . PRO B 1 49 ? 7.73 -8.219 5.18 1 97.88 49 PRO B CA 1
ATOM 1499 C C . PRO B 1 49 ? 7.039 -7.375 4.109 1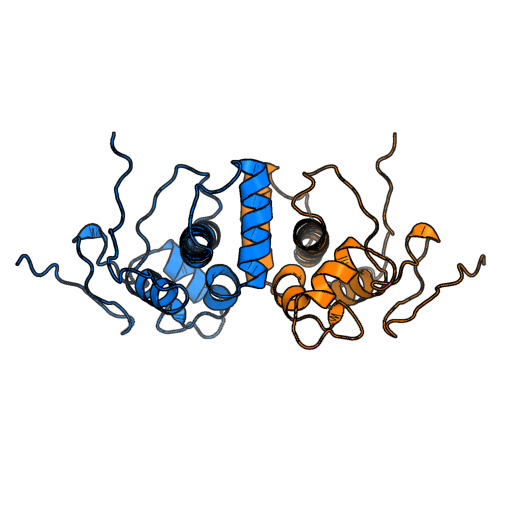 97.88 49 PRO B C 1
ATOM 1501 O O . PRO B 1 49 ? 5.867 -7.023 4.262 1 97.88 49 PRO B O 1
ATOM 1504 N N . GLY B 1 50 ? 7.699 -7.094 3.031 1 98.25 50 GLY B N 1
ATOM 1505 C CA . GLY B 1 50 ? 7.113 -6.328 1.94 1 98.25 50 GLY B CA 1
ATOM 1506 C C . GLY B 1 50 ? 6.043 -7.09 1.186 1 98.25 50 GLY B C 1
ATOM 1507 O O . GLY B 1 50 ? 5.148 -6.484 0.592 1 98.25 50 GLY B O 1
ATOM 1508 N N . PHE B 1 51 ? 6.195 -8.375 1.227 1 98.75 51 PHE B N 1
ATOM 1509 C CA . PHE B 1 51 ? 5.188 -9.195 0.562 1 98.75 51 PHE B CA 1
ATOM 1510 C C . PHE B 1 51 ? 3.842 -9.07 1.268 1 98.75 51 PHE B C 1
ATOM 1512 O O . PHE B 1 51 ? 2.814 -8.852 0.624 1 98.75 51 PHE B O 1
ATOM 1519 N N . GLU B 1 52 ? 3.828 -9.227 2.545 1 98.31 52 GLU B N 1
ATOM 1520 C CA . GLU B 1 52 ? 2.596 -9.094 3.316 1 98.31 52 GLU B CA 1
ATOM 1521 C C . GLU B 1 52 ? 1.983 -7.707 3.139 1 98.31 52 GLU B C 1
ATOM 1523 O O . GLU B 1 52 ? 0.782 -7.578 2.891 1 98.31 52 GLU B O 1
ATOM 1528 N N . ALA B 1 53 ? 2.76 -6.73 3.168 1 98.38 53 ALA B N 1
ATOM 1529 C CA . ALA B 1 53 ? 2.307 -5.344 3.109 1 98.38 53 ALA B CA 1
ATOM 1530 C C . ALA B 1 53 ? 1.691 -5.023 1.751 1 98.38 53 ALA B C 1
ATOM 1532 O O . ALA B 1 53 ? 0.632 -4.398 1.675 1 98.38 53 ALA B O 1
ATOM 1533 N N . ASN B 1 54 ? 2.312 -5.496 0.688 1 98.06 54 ASN B N 1
ATOM 1534 C CA . ASN B 1 54 ? 1.915 -5.109 -0.662 1 98.06 54 ASN B CA 1
ATOM 1535 C C . ASN B 1 54 ? 0.844 -6.039 -1.221 1 98.06 54 ASN B C 1
ATOM 1537 O O . ASN B 1 54 ? 0.026 -5.629 -2.045 1 98.06 54 ASN B O 1
ATOM 1541 N N . CYS B 1 55 ? 0.803 -7.285 -0.689 1 98.44 55 CYS B N 1
ATOM 1542 C CA . CYS B 1 55 ? 0.044 -8.258 -1.465 1 98.44 55 CYS B CA 1
ATOM 1543 C C . CYS B 1 55 ? -1.077 -8.867 -0.63 1 98.44 55 CYS B C 1
ATOM 1545 O O . CYS B 1 55 ? -2.049 -9.391 -1.176 1 98.44 55 CYS B O 1
ATOM 1547 N N . LEU B 1 56 ? -0.948 -8.812 0.717 1 98.44 56 LEU B N 1
ATOM 1548 C CA . LEU B 1 56 ? -1.921 -9.531 1.532 1 98.44 56 LEU B CA 1
ATOM 1549 C C . LEU B 1 56 ? -2.744 -8.562 2.375 1 98.44 56 LEU B C 1
ATOM 1551 O O . LEU B 1 56 ? -3.854 -8.891 2.801 1 98.44 56 LEU B O 1
ATOM 1555 N N . ASN B 1 57 ? -2.287 -7.391 2.662 1 98 57 ASN B N 1
ATOM 1556 C CA . ASN B 1 57 ? -2.961 -6.422 3.518 1 98 57 ASN B CA 1
ATOM 1557 C C . ASN B 1 57 ? -4.195 -5.836 2.84 1 98 57 ASN B C 1
ATOM 1559 O O . ASN B 1 57 ? -4.09 -5.203 1.787 1 98 57 ASN B O 1
ATOM 1563 N N . PRO B 1 58 ? -5.34 -6.02 3.428 1 96.75 58 PRO B N 1
ATOM 1564 C CA . PRO B 1 58 ? -6.559 -5.594 2.736 1 96.75 58 PRO B CA 1
ATOM 1565 C C . PRO B 1 58 ? -6.656 -4.078 2.596 1 96.75 58 PRO B C 1
ATOM 1567 O O . PRO B 1 58 ? -7.238 -3.578 1.628 1 96.75 58 PRO B O 1
ATOM 1570 N N . TYR B 1 59 ? -6.133 -3.326 3.508 1 96.94 59 TYR B N 1
ATOM 1571 C CA . TYR B 1 59 ? -6.203 -1.871 3.422 1 96.94 59 TYR B CA 1
ATOM 1572 C C . TYR B 1 59 ? -5.305 -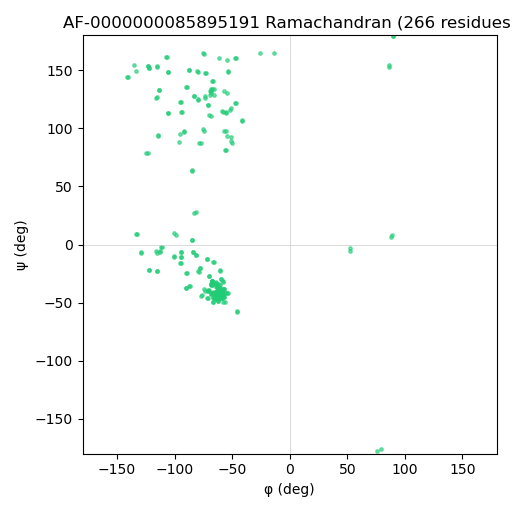1.349 2.305 1 96.94 59 TYR B C 1
ATOM 1574 O O . TYR B 1 59 ? -5.668 -0.401 1.604 1 96.94 59 TYR B O 1
ATOM 1582 N N . THR B 1 60 ? -4.129 -1.986 2.188 1 97.94 60 THR B N 1
ATOM 1583 C CA . THR B 1 60 ? -3.25 -1.634 1.079 1 97.94 60 THR B CA 1
ATOM 1584 C C . THR B 1 60 ? -3.914 -1.945 -0.26 1 97.94 60 THR B C 1
ATOM 1586 O O . THR B 1 60 ? -3.918 -1.109 -1.166 1 97.94 60 THR B O 1
ATOM 1589 N N . LEU B 1 61 ? -4.492 -3.074 -0.365 1 97 61 LEU B N 1
ATOM 1590 C CA . LEU B 1 61 ? -5.121 -3.479 -1.617 1 97 61 LEU B CA 1
ATOM 1591 C C . LEU B 1 61 ? -6.344 -2.615 -1.911 1 97 61 LEU B C 1
ATOM 1593 O O . LEU B 1 61 ? -6.652 -2.342 -3.074 1 97 61 LEU B O 1
ATOM 1597 N N . GLN B 1 62 ? -7.004 -2.176 -0.887 1 95.44 62 GLN B N 1
ATOM 1598 C CA . GLN B 1 62 ? -8.094 -1.219 -1.048 1 95.44 62 GLN B CA 1
ATOM 1599 C C . GLN B 1 62 ? -7.605 0.063 -1.719 1 95.44 62 GLN B C 1
ATOM 1601 O O . GLN B 1 62 ? -8.258 0.583 -2.625 1 95.44 62 GLN B O 1
ATOM 1606 N N . ASN B 1 63 ? -6.512 0.566 -1.267 1 95.81 63 ASN B N 1
ATOM 1607 C CA . ASN B 1 63 ? -5.961 1.776 -1.865 1 95.81 63 ASN B CA 1
ATOM 1608 C C . ASN B 1 63 ? -5.461 1.521 -3.285 1 95.81 63 ASN B C 1
ATOM 1610 O O . ASN B 1 63 ? -5.68 2.342 -4.18 1 95.81 63 ASN B O 1
ATOM 1614 N N . ILE B 1 64 ? -4.793 0.405 -3.48 1 93.88 64 ILE B N 1
ATOM 1615 C CA . ILE B 1 64 ? -4.336 0.028 -4.812 1 93.88 64 ILE B CA 1
ATOM 1616 C C . ILE B 1 64 ? -5.527 -0.055 -5.762 1 93.88 64 ILE B C 1
ATOM 1618 O O . ILE B 1 64 ? -5.43 0.336 -6.93 1 93.88 64 ILE B O 1
ATOM 1622 N N . HIS B 1 65 ? -6.629 -0.548 -5.262 1 93.12 65 HIS B N 1
ATOM 1623 C CA . HIS B 1 65 ? -7.859 -0.59 -6.043 1 93.12 65 HIS B CA 1
ATOM 1624 C C . HIS B 1 65 ? -8.305 0.812 -6.445 1 93.12 65 HIS B C 1
ATOM 1626 O O . HIS B 1 65 ? -8.695 1.04 -7.594 1 93.12 65 HIS B O 1
ATOM 1632 N N . ASN B 1 66 ? -8.281 1.727 -5.527 1 91.94 66 ASN B N 1
ATOM 1633 C CA . ASN B 1 66 ? -8.641 3.109 -5.828 1 91.94 66 ASN B CA 1
ATOM 1634 C C . ASN B 1 66 ? -7.766 3.686 -6.938 1 91.94 66 ASN B C 1
ATOM 1636 O O . ASN B 1 66 ? -8.266 4.336 -7.855 1 91.94 66 ASN B O 1
ATOM 1640 N N . ILE B 1 67 ? -6.48 3.428 -6.809 1 89.81 67 ILE B N 1
ATOM 1641 C CA . ILE B 1 67 ? -5.531 3.928 -7.797 1 89.81 67 ILE B CA 1
ATOM 1642 C C . ILE B 1 67 ? -5.805 3.275 -9.148 1 89.81 67 ILE B C 1
ATOM 1644 O O . ILE B 1 67 ? -5.852 3.959 -10.18 1 89.81 67 ILE B O 1
ATOM 1648 N N . TYR B 1 68 ? -5.992 1.997 -9.102 1 87.19 68 TYR B N 1
ATOM 1649 C CA . TYR B 1 68 ? -6.289 1.237 -10.312 1 87.19 68 TYR B CA 1
ATOM 1650 C C . TYR B 1 68 ? -7.523 1.788 -11.016 1 87.19 68 TYR B C 1
ATOM 1652 O O . TYR B 1 68 ? -7.516 1.999 -12.227 1 87.19 68 TYR B O 1
ATOM 1660 N N . ARG B 1 69 ? -8.57 1.967 -10.273 1 87.88 69 ARG B N 1
ATOM 1661 C CA . ARG B 1 69 ? -9.836 2.461 -10.805 1 87.88 69 ARG B CA 1
ATOM 1662 C C . ARG B 1 69 ? -9.656 3.812 -11.484 1 87.88 69 ARG B C 1
ATOM 1664 O O . ARG B 1 69 ? -10.266 4.078 -12.523 1 87.88 69 ARG B O 1
ATOM 1671 N N . SER B 1 70 ? -8.852 4.586 -10.906 1 83.88 70 SER B N 1
ATOM 1672 C CA . SER B 1 70 ? -8.602 5.906 -11.477 1 83.88 70 SER B CA 1
ATOM 1673 C C . SER B 1 70 ? -7.871 5.797 -12.812 1 83.88 70 SER B C 1
ATOM 1675 O O . SER B 1 70 ? -8.133 6.574 -13.734 1 83.88 70 SER B O 1
ATOM 1677 N N . ASP B 1 71 ? -7.027 4.855 -12.945 1 81.06 71 ASP B N 1
ATOM 1678 C CA . ASP B 1 71 ? -6.16 4.727 -14.117 1 81.06 71 ASP B CA 1
ATOM 1679 C C . ASP B 1 71 ? -6.848 3.939 -15.227 1 81.06 71 ASP B C 1
ATOM 1681 O O . ASP B 1 71 ? -6.656 4.23 -16.406 1 81.06 71 ASP B O 1
ATOM 1685 N N . TYR B 1 72 ? -7.645 2.914 -14.789 1 83.81 72 TYR B N 1
ATOM 1686 C CA . TYR B 1 72 ? -8.086 1.956 -15.797 1 83.81 72 TYR B CA 1
ATOM 1687 C C . TYR B 1 72 ? -9.594 1.76 -15.742 1 83.81 72 TYR B C 1
ATOM 1689 O O . TYR B 1 72 ? -10.172 1.08 -16.594 1 83.81 72 TYR B O 1
ATOM 1697 N N . GLY B 1 73 ? -10.258 2.338 -14.766 1 85.69 73 GLY B N 1
ATOM 1698 C CA . GLY B 1 73 ? -11.672 2.078 -14.586 1 85.69 73 GLY B CA 1
ATOM 1699 C C . GLY B 1 73 ? -11.953 0.898 -13.672 1 85.69 73 GLY B C 1
ATOM 1700 O O . GLY B 1 73 ? -11.031 0.326 -13.086 1 85.69 73 GLY B O 1
ATOM 1701 N N . PRO B 1 74 ? -13.266 0.589 -13.438 1 84.69 74 PRO B N 1
ATOM 1702 C CA . PRO B 1 74 ? -13.648 -0.449 -12.477 1 84.69 74 PRO B CA 1
ATOM 1703 C C . PRO B 1 74 ? -13.234 -1.849 -12.922 1 84.69 74 PRO B C 1
ATOM 1705 O O . PRO B 1 74 ? -13.195 -2.133 -14.125 1 84.69 74 PRO B O 1
ATOM 1708 N N . LEU B 1 75 ? -12.789 -2.576 -11.914 1 83.75 75 LEU B N 1
ATOM 1709 C CA . LEU B 1 75 ? -12.578 -3.996 -12.172 1 83.75 75 LEU B CA 1
ATOM 1710 C C . LEU B 1 75 ? -13.898 -4.699 -12.461 1 83.75 75 LEU B C 1
ATOM 1712 O O . LEU B 1 75 ? -14.914 -4.398 -11.828 1 83.75 75 LEU B O 1
ATOM 1716 N N . ARG B 1 76 ? -14.016 -5.438 -13.531 1 76.62 76 ARG B N 1
ATOM 1717 C CA . ARG B 1 76 ? -15.242 -6.141 -13.898 1 76.62 76 ARG B CA 1
ATOM 1718 C C . ARG B 1 76 ? -15.828 -6.883 -12.703 1 76.62 76 ARG B C 1
ATOM 1720 O O . ARG B 1 76 ? -15.125 -7.16 -11.727 1 76.62 76 ARG B O 1
ATOM 1727 N N . ARG B 1 77 ? -17.109 -7.176 -12.891 1 65.56 77 ARG B N 1
ATOM 1728 C CA . ARG B 1 77 ? -17.984 -7.809 -11.914 1 65.56 77 ARG B CA 1
ATOM 1729 C C . ARG B 1 77 ? -17.359 -9.078 -11.352 1 65.56 77 ARG B C 1
ATOM 1731 O O . ARG B 1 77 ? -17.453 -10.148 -11.969 1 65.56 77 ARG B O 1
ATOM 1738 N N . ARG B 1 78 ? -16.656 -8.805 -10.203 1 76.38 78 ARG B N 1
ATOM 1739 C CA . ARG B 1 78 ? -16 -9.898 -9.484 1 76.38 78 ARG B CA 1
ATOM 1740 C C . ARG B 1 78 ? -16.281 -9.805 -7.988 1 76.38 78 ARG B C 1
ATOM 1742 O O . ARG B 1 78 ? -16.656 -8.742 -7.484 1 76.38 78 ARG B O 1
ATOM 1749 N N . THR B 1 79 ? -16.312 -10.93 -7.43 1 87.06 79 THR B N 1
ATOM 1750 C CA . THR B 1 79 ? -16.344 -10.938 -5.973 1 87.06 79 THR B CA 1
ATOM 1751 C C . THR B 1 79 ? -15.188 -10.133 -5.398 1 87.06 79 THR B C 1
ATOM 1753 O O . THR B 1 79 ? -14.203 -9.859 -6.094 1 87.06 79 THR B O 1
ATOM 1756 N N . ARG B 1 80 ? -15.305 -9.703 -4.176 1 88.81 80 ARG B N 1
ATOM 1757 C CA . ARG B 1 80 ? -14.25 -8.969 -3.48 1 88.81 80 ARG B CA 1
ATOM 1758 C C . ARG B 1 80 ? -12.953 -9.766 -3.463 1 88.81 80 ARG B C 1
ATOM 1760 O O . ARG B 1 80 ? -11.875 -9.203 -3.678 1 88.81 80 ARG B O 1
ATOM 1767 N N . GLU B 1 81 ? -13.031 -11.031 -3.234 1 91.06 81 GLU B N 1
ATOM 1768 C CA . GLU B 1 81 ? -11.867 -11.906 -3.18 1 91.06 81 GLU B CA 1
ATOM 1769 C C . GLU B 1 81 ? -11.156 -11.961 -4.527 1 91.06 81 GLU B C 1
ATOM 1771 O O . GLU B 1 81 ? -9.922 -11.953 -4.582 1 91.06 81 GLU B O 1
ATOM 1776 N N . GLU B 1 82 ? -11.945 -11.992 -5.559 1 92.19 82 GLU B N 1
ATOM 1777 C CA . GLU B 1 82 ? -11.367 -12.023 -6.898 1 92.19 82 GLU B CA 1
ATOM 1778 C C . GLU B 1 82 ? -10.656 -10.711 -7.223 1 92.19 82 GLU B C 1
ATOM 1780 O O . GLU B 1 82 ? -9.57 -10.719 -7.809 1 92.19 82 GLU B O 1
ATOM 1785 N N . GLN B 1 83 ? -11.32 -9.656 -6.82 1 92.19 83 GLN B N 1
ATOM 1786 C CA . GLN B 1 83 ? -10.703 -8.352 -7.039 1 92.19 83 GLN B CA 1
ATOM 1787 C C . GLN B 1 83 ? -9.383 -8.234 -6.273 1 92.19 83 GLN B C 1
ATOM 1789 O O . GLN B 1 83 ? -8.367 -7.816 -6.832 1 92.19 83 GLN B O 1
ATOM 1794 N N . PHE B 1 84 ? -9.406 -8.656 -5.027 1 94.62 84 PHE B N 1
ATOM 1795 C CA . PHE B 1 84 ? -8.219 -8.531 -4.191 1 94.62 84 PHE B CA 1
ATOM 1796 C C . PHE B 1 84 ? -7.109 -9.453 -4.691 1 94.62 84 PHE B C 1
ATOM 1798 O O . PHE B 1 84 ? -5.93 -9.102 -4.637 1 94.62 84 PHE B O 1
ATOM 1805 N N . ARG B 1 85 ? -7.449 -10.578 -5.215 1 94.69 85 ARG B N 1
ATOM 1806 C CA . ARG B 1 85 ? -6.449 -11.484 -5.781 1 94.69 85 ARG B CA 1
ATOM 1807 C C . ARG B 1 85 ? -5.773 -10.852 -6.996 1 94.69 85 ARG B C 1
ATOM 1809 O O . ARG B 1 85 ? -4.547 -10.883 -7.113 1 94.69 85 ARG B O 1
ATOM 1816 N N . HIS B 1 86 ? -6.57 -10.297 -7.867 1 92.44 86 HIS B N 1
ATOM 1817 C CA . HIS B 1 86 ? -6.043 -9.633 -9.055 1 92.44 86 HIS B CA 1
ATOM 1818 C C . HIS B 1 86 ? -5.137 -8.469 -8.672 1 92.44 86 HIS B C 1
ATOM 1820 O O . HIS B 1 86 ? -4.039 -8.328 -9.219 1 92.44 86 HIS B O 1
ATOM 1826 N N . LEU B 1 87 ? -5.605 -7.727 -7.719 1 93.75 87 LEU B N 1
ATOM 1827 C CA . LEU B 1 87 ? -4.836 -6.566 -7.277 1 93.75 87 LEU B CA 1
ATOM 1828 C C . LEU B 1 87 ? -3.555 -7.004 -6.574 1 93.75 87 LEU B C 1
ATOM 1830 O O . LEU B 1 87 ? -2.525 -6.332 -6.684 1 93.75 87 LEU B O 1
ATOM 1834 N N . ALA B 1 88 ? -3.619 -8.109 -5.871 1 96.19 88 ALA B N 1
ATOM 1835 C CA . ALA B 1 88 ? -2.43 -8.648 -5.219 1 96.19 88 ALA B CA 1
ATOM 1836 C C . ALA B 1 88 ? -1.375 -9.047 -6.242 1 96.19 88 ALA B C 1
ATOM 1838 O O . ALA B 1 88 ? -0.192 -8.742 -6.078 1 96.19 88 ALA B O 1
ATOM 1839 N N . TYR B 1 89 ? -1.802 -9.656 -7.316 1 94.12 89 TYR B N 1
ATOM 1840 C CA . TYR B 1 89 ? -0.883 -10.023 -8.391 1 94.12 89 TYR B CA 1
ATOM 1841 C C . TYR B 1 89 ? -0.237 -8.781 -9 1 94.12 89 TYR B C 1
ATOM 1843 O O . TYR B 1 89 ? 0.984 -8.727 -9.156 1 94.12 89 TYR B O 1
ATOM 1851 N N . ARG B 1 90 ? -1.062 -7.875 -9.289 1 92.81 90 ARG B N 1
ATOM 1852 C CA . ARG B 1 90 ? -0.566 -6.648 -9.906 1 92.81 90 ARG B CA 1
ATOM 1853 C C . ARG B 1 90 ? 0.381 -5.91 -8.961 1 92.81 90 ARG B C 1
ATOM 1855 O O . ARG B 1 90 ? 1.421 -5.406 -9.391 1 92.81 90 ARG B O 1
ATOM 1862 N N . SER B 1 91 ? -0.011 -5.828 -7.695 1 95.25 91 SER B N 1
ATOM 1863 C CA . SER B 1 91 ? 0.815 -5.168 -6.695 1 95.25 91 SER B CA 1
ATOM 1864 C C . SER B 1 91 ? 2.17 -5.852 -6.551 1 95.25 91 SER B C 1
ATOM 1866 O O . SER B 1 91 ? 3.201 -5.188 -6.445 1 95.25 91 SER B O 1
ATOM 1868 N N . PHE B 1 92 ? 2.205 -7.148 -6.633 1 96.56 92 PHE B N 1
ATOM 1869 C CA . PHE B 1 92 ? 3.453 -7.898 -6.547 1 96.56 92 PHE B CA 1
ATOM 1870 C C . PHE B 1 92 ? 4.379 -7.539 -7.703 1 96.56 92 PHE B C 1
ATOM 1872 O O . PHE B 1 92 ? 5.562 -7.258 -7.492 1 96.56 92 PHE B O 1
ATOM 1879 N N . VAL B 1 93 ? 3.807 -7.52 -8.836 1 95.06 93 VAL B N 1
ATOM 1880 C CA . VAL B 1 93 ? 4.582 -7.266 -10.039 1 95.06 93 VAL B CA 1
ATOM 1881 C C . VAL B 1 93 ? 5.113 -5.832 -10.023 1 95.06 93 VAL B C 1
ATOM 1883 O O . VAL B 1 93 ? 6.301 -5.602 -10.273 1 95.06 93 VAL B O 1
ATOM 1886 N N . SER B 1 94 ? 4.277 -4.867 -9.688 1 93.62 94 SER B N 1
ATOM 1887 C CA . SER B 1 94 ? 4.73 -3.482 -9.648 1 93.62 94 SER B CA 1
ATOM 1888 C C . SER B 1 94 ? 5.812 -3.285 -8.594 1 93.62 94 SER B C 1
ATOM 1890 O O . SER B 1 94 ? 6.738 -2.496 -8.781 1 93.62 94 SER B O 1
ATOM 1892 N N . TRP B 1 95 ? 5.719 -3.986 -7.516 1 95.81 95 TRP B N 1
ATOM 1893 C CA . TRP B 1 95 ? 6.684 -3.848 -6.43 1 95.81 95 TRP B CA 1
ATOM 1894 C C . TRP B 1 95 ? 8.031 -4.438 -6.824 1 95.81 95 TRP B C 1
ATOM 1896 O O . TRP B 1 95 ? 9.078 -3.816 -6.602 1 95.81 95 TRP B O 1
ATOM 1906 N N . CYS B 1 96 ? 8.062 -5.59 -7.527 1 96 96 CYS B N 1
ATOM 1907 C CA . CYS B 1 96 ? 9.305 -6.301 -7.805 1 96 96 CYS B CA 1
ATOM 1908 C C . CYS B 1 96 ? 9.922 -5.828 -9.117 1 96 96 CYS B C 1
ATOM 1910 O O . CYS B 1 96 ? 11.148 -5.766 -9.242 1 96 96 CYS B O 1
ATOM 1912 N N . TRP B 1 97 ? 9.141 -5.543 -10.109 1 93.5 97 TRP B N 1
ATOM 1913 C CA . TRP B 1 97 ? 9.641 -5.215 -11.438 1 93.5 97 TRP B CA 1
ATOM 1914 C C . TRP B 1 97 ? 9.625 -3.709 -11.672 1 93.5 97 TRP B C 1
ATOM 1916 O O . TRP B 1 97 ? 10.156 -3.225 -12.68 1 93.5 97 TRP B O 1
ATOM 1926 N N . GLY B 1 98 ? 9.023 -3.111 -10.797 1 87 98 GLY B N 1
ATOM 1927 C CA . GLY B 1 98 ? 8.688 -1.742 -11.156 1 87 98 GLY B CA 1
ATOM 1928 C C . GLY B 1 98 ? 7.387 -1.629 -11.922 1 87 98 GLY B C 1
ATOM 1929 O O . GLY B 1 98 ? 6.824 -2.637 -12.359 1 87 98 GLY B O 1
ATOM 1930 N N . PHE B 1 99 ? 6.684 -0.551 -11.867 1 78.94 99 PHE B N 1
ATOM 1931 C CA . PHE B 1 99 ? 5.387 -0.461 -12.531 1 78.94 99 PHE B CA 1
ATOM 1932 C C . PHE B 1 99 ? 5.527 -0.729 -14.023 1 78.94 99 PHE B C 1
ATOM 1934 O O . PHE B 1 99 ? 6.328 -0.084 -14.703 1 78.94 99 PHE B O 1
ATOM 1941 N N . LEU B 1 100 ? 4.922 -1.871 -14.547 1 72.06 100 LEU B N 1
ATOM 1942 C CA . LEU B 1 100 ? 5.035 -2.293 -15.945 1 72.06 100 LEU B CA 1
ATOM 1943 C C . LEU B 1 100 ? 3.809 -1.868 -16.734 1 72.06 100 LEU B C 1
ATOM 1945 O O . LEU B 1 100 ? 3.795 -1.971 -17.969 1 72.06 100 LEU B O 1
ATOM 1949 N N . GLY B 1 101 ? 2.988 -1.15 -16.234 1 67.62 101 GLY B N 1
ATOM 1950 C CA . GLY B 1 101 ? 1.771 -0.771 -16.938 1 67.62 101 GLY B CA 1
ATOM 1951 C C . GLY B 1 101 ? 0.707 -1.851 -16.906 1 67.62 101 GLY B C 1
ATOM 1952 O O . GLY B 1 101 ? 0.93 -2.938 -16.375 1 67.62 101 GLY B O 1
ATOM 1953 N N . ARG B 1 102 ? -0.369 -1.753 -17.516 1 66.38 102 ARG B N 1
ATOM 1954 C CA . ARG B 1 102 ? -1.562 -2.588 -17.422 1 66.38 102 ARG B CA 1
ATOM 1955 C C . ARG B 1 102 ? -1.398 -3.869 -18.234 1 66.38 102 ARG B C 1
ATOM 1957 O O . ARG B 1 102 ? -1.955 -4.91 -17.891 1 66.38 102 ARG B O 1
ATOM 1964 N N . HIS B 1 103 ? -0.508 -3.785 -19.203 1 67.94 103 HIS B N 1
ATOM 1965 C CA . HIS B 1 103 ? -0.568 -4.891 -20.141 1 67.94 103 HIS B CA 1
ATOM 1966 C C . HIS B 1 103 ? 0.667 -5.777 -20.031 1 67.94 103 HIS B C 1
ATOM 1968 O O . HIS B 1 103 ? 0.838 -6.711 -20.828 1 67.94 103 HIS B O 1
ATOM 1974 N N . VAL B 1 104 ? 1.501 -5.422 -19.234 1 67.25 104 VAL B N 1
ATOM 1975 C CA . VAL B 1 104 ? 2.689 -6.258 -19.094 1 67.25 104 VAL B CA 1
ATOM 1976 C C . VAL B 1 104 ? 2.389 -7.418 -18.141 1 67.25 104 VAL B C 1
ATOM 1978 O O . VAL B 1 104 ? 1.879 -7.211 -17.031 1 67.25 104 VAL B O 1
ATOM 1981 N N . ARG B 1 105 ? 2.723 -8.641 -18.719 1 78.69 105 ARG B N 1
ATOM 1982 C CA . ARG B 1 105 ? 2.469 -9.867 -17.953 1 78.69 105 ARG B CA 1
ATOM 1983 C C . ARG B 1 105 ? 3.771 -10.586 -17.625 1 78.69 105 ARG B C 1
ATOM 1985 O O . ARG B 1 105 ? 4.652 -10.703 -18.484 1 78.69 105 ARG B O 1
ATOM 1992 N N . VAL B 1 106 ? 3.91 -10.805 -16.484 1 87.94 106 VAL B N 1
ATOM 1993 C CA . VAL B 1 106 ? 5.027 -11.625 -16.031 1 87.94 106 VAL B CA 1
ATOM 1994 C C . VAL B 1 106 ? 4.5 -12.828 -15.25 1 87.94 106 VAL B C 1
ATOM 1996 O O . VAL B 1 106 ? 3.379 -12.805 -14.742 1 87.94 106 VAL B O 1
ATOM 1999 N N . VAL B 1 107 ? 5.336 -13.898 -15.328 1 90.19 107 VAL B N 1
ATOM 2000 C CA . VAL B 1 107 ? 4.965 -15.078 -14.562 1 90.19 107 VAL B CA 1
ATOM 2001 C C . VAL B 1 107 ? 5.359 -14.891 -13.094 1 90.19 107 VAL B C 1
ATOM 2003 O O . VAL B 1 107 ? 6.512 -14.578 -12.789 1 90.19 107 VAL B O 1
ATOM 2006 N N . ILE B 1 108 ? 4.434 -15.039 -12.227 1 94.75 108 ILE B N 1
ATOM 2007 C CA . ILE B 1 108 ? 4.625 -14.906 -10.789 1 94.75 108 ILE B CA 1
ATOM 2008 C C . ILE B 1 108 ? 5.004 -16.25 -10.188 1 94.75 108 ILE B C 1
ATOM 2010 O O . ILE B 1 108 ? 4.438 -17.281 -10.555 1 94.75 108 ILE B O 1
ATOM 2014 N N . PRO B 1 109 ? 5.984 -16.281 -9.312 1 95.81 109 PRO B N 1
ATOM 2015 C CA . PRO B 1 109 ? 6.398 -17.547 -8.711 1 95.81 109 PRO B CA 1
ATOM 2016 C C . PRO B 1 109 ? 5.238 -18.297 -8.07 1 95.81 109 PRO B C 1
ATOM 2018 O O . PRO B 1 109 ? 4.324 -17.688 -7.516 1 95.81 109 PRO B O 1
ATOM 2021 N N . SER B 1 110 ? 5.359 -19.609 -8.102 1 94.75 110 SER B N 1
ATOM 2022 C CA . SER B 1 110 ? 4.285 -20.484 -7.621 1 94.75 110 SER B CA 1
ATOM 2023 C C . SER B 1 110 ? 4.039 -20.281 -6.129 1 94.75 110 SER B C 1
ATOM 2025 O O . SER B 1 110 ? 2.896 -20.328 -5.672 1 94.75 110 SER B O 1
ATOM 2027 N N . CYS B 1 111 ? 5.133 -20.047 -5.371 1 97 111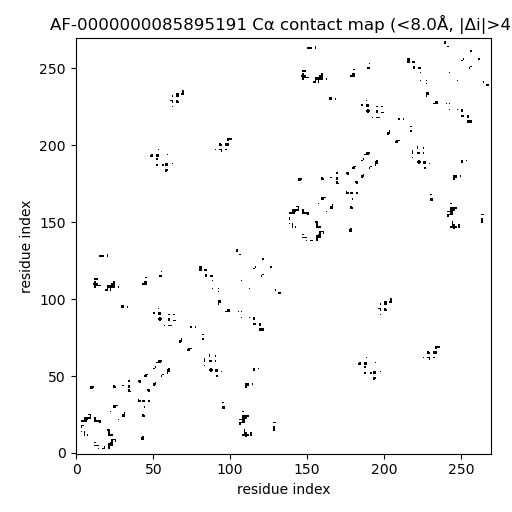 CYS B N 1
ATOM 2028 C CA . CYS B 1 111 ? 4.988 -19.812 -3.938 1 97 111 CYS B CA 1
ATOM 2029 C C . CYS B 1 111 ? 4.145 -18.578 -3.666 1 97 111 CYS B C 1
ATOM 2031 O O . CYS B 1 111 ? 3.311 -18.578 -2.758 1 97 111 CYS B O 1
ATOM 2033 N N . VAL B 1 112 ? 4.312 -17.594 -4.465 1 97.75 112 VAL B N 1
ATOM 2034 C CA . VAL B 1 112 ? 3.588 -16.328 -4.324 1 97.75 112 VAL B CA 1
ATOM 2035 C C . VAL B 1 112 ? 2.125 -16.531 -4.719 1 97.75 112 VAL B C 1
ATOM 2037 O O . VAL B 1 112 ? 1.218 -16.141 -3.984 1 97.75 112 VAL B O 1
ATOM 2040 N N . VAL B 1 113 ? 1.892 -17.188 -5.828 1 95.56 113 VAL B N 1
ATOM 2041 C CA . VAL B 1 113 ? 0.541 -17.422 -6.32 1 95.56 113 VAL B CA 1
ATOM 2042 C C . VAL B 1 113 ? -0.252 -18.219 -5.277 1 95.56 113 VAL B C 1
ATOM 2044 O O . VAL B 1 113 ? -1.377 -17.844 -4.934 1 95.56 113 VAL B O 1
ATOM 2047 N N . SER B 1 114 ? 0.35 -19.219 -4.773 1 94.69 114 SER B N 1
ATOM 2048 C CA . SER B 1 114 ? -0.32 -20.078 -3.805 1 94.69 114 SER B CA 1
ATOM 2049 C C . SER B 1 114 ? -0.66 -19.312 -2.531 1 94.69 114 SER B C 1
ATOM 2051 O O . SER B 1 114 ? -1.755 -19.453 -1.983 1 94.69 114 SER B O 1
ATOM 2053 N N . ARG B 1 115 ? 0.239 -18.5 -2.035 1 97 115 ARG B N 1
ATOM 2054 C CA . ARG B 1 115 ? 0.008 -17.75 -0.808 1 97 115 ARG B CA 1
ATOM 2055 C C . ARG B 1 115 ? -1.105 -16.719 -0.997 1 97 115 ARG B C 1
ATOM 2057 O O . ARG B 1 115 ? -1.925 -16.516 -0.099 1 97 115 ARG B O 1
ATOM 2064 N N . ILE B 1 116 ? -1.123 -16.047 -2.133 1 97.12 116 ILE B N 1
ATOM 2065 C CA . ILE B 1 116 ? -2.164 -15.07 -2.432 1 97.12 116 ILE B CA 1
ATOM 2066 C C . ILE B 1 116 ? -3.518 -15.773 -2.525 1 97.12 116 ILE B C 1
ATOM 2068 O O . ILE B 1 116 ? -4.52 -15.273 -2 1 97.12 116 ILE B O 1
ATOM 2072 N N . ARG B 1 117 ? -3.559 -16.906 -3.121 1 94.69 117 ARG B N 1
ATOM 2073 C CA . ARG B 1 117 ? -4.801 -17.656 -3.273 1 94.69 117 ARG B CA 1
ATOM 2074 C C . ARG B 1 117 ? -5.293 -18.172 -1.927 1 94.69 117 ARG B C 1
ATOM 2076 O O . ARG B 1 117 ? -6.5 -18.312 -1.715 1 94.69 117 ARG B O 1
ATOM 2083 N N . GLN B 1 118 ? -4.371 -18.516 -1.078 1 95 118 GLN B N 1
ATOM 2084 C CA . GLN B 1 118 ? -4.754 -18.906 0.275 1 95 118 GLN B CA 1
ATOM 2085 C C . GLN B 1 118 ? -5.441 -17.766 1.008 1 95 118 GLN B C 1
ATOM 2087 O O . GLN B 1 118 ? -6.41 -17.969 1.736 1 95 118 GLN B O 1
ATOM 2092 N N . GLU B 1 119 ? -4.973 -16.547 0.853 1 96.5 119 GLU B N 1
ATOM 2093 C CA . GLU B 1 119 ? -5.531 -15.375 1.509 1 96.5 119 GLU B CA 1
ATOM 2094 C C . GLU B 1 119 ? -6.848 -14.953 0.865 1 96.5 119 GLU B C 1
ATOM 2096 O O . GLU B 1 119 ? -7.781 -14.547 1.56 1 96.5 119 GLU B O 1
ATOM 2101 N N . PHE B 1 120 ? -6.871 -15.07 -0.45 1 95.81 120 PHE B N 1
ATOM 2102 C CA . PHE B 1 120 ? -8.039 -14.68 -1.233 1 95.81 120 PHE B CA 1
ATOM 2103 C C . PHE B 1 120 ? -8.516 -15.836 -2.102 1 95.81 120 PHE B C 1
ATOM 2105 O O . PHE B 1 120 ? -8.312 -15.836 -3.316 1 95.81 120 PHE B O 1
ATOM 2112 N N . PRO B 1 121 ? -9.227 -16.781 -1.471 1 90.88 121 PRO B N 1
ATOM 2113 C CA . PRO B 1 121 ? -9.578 -18.031 -2.158 1 90.88 121 PRO B CA 1
ATOM 2114 C C . PRO B 1 121 ? -10.664 -17.844 -3.209 1 90.88 121 PRO B C 1
ATOM 2116 O O . PRO B 1 121 ? -11.445 -16.891 -3.127 1 90.88 121 PRO B O 1
ATOM 2119 N N . ASP B 1 122 ? -10.617 -18.625 -4.281 1 79.62 122 ASP B N 1
ATOM 2120 C CA . ASP B 1 122 ? -11.719 -18.719 -5.234 1 79.62 122 ASP B CA 1
ATOM 2121 C C . ASP B 1 122 ? -12.883 -19.516 -4.664 1 79.62 122 ASP B C 1
ATOM 2123 O O . ASP B 1 122 ? -12.68 -20.422 -3.842 1 79.62 122 ASP B O 1
ATOM 2127 N N . LEU B 1 123 ? -14.016 -18.891 -4.75 1 65.62 123 LEU B N 1
ATOM 2128 C CA . LEU B 1 123 ? -15.148 -19.688 -4.297 1 65.62 123 LEU B CA 1
ATOM 2129 C C . LEU B 1 123 ? -15.094 -21.094 -4.871 1 65.62 123 LEU B C 1
ATOM 2131 O O . LEU B 1 123 ? -15.422 -22.062 -4.188 1 65.62 123 LEU B O 1
ATOM 2135 N N . ALA B 1 124 ? -15.055 -21.172 -6.227 1 58.03 124 ALA B N 1
ATOM 2136 C CA . ALA B 1 124 ? -15.18 -22.531 -6.766 1 58.03 124 ALA B CA 1
ATOM 2137 C C . ALA B 1 124 ? -13.828 -23.25 -6.758 1 58.03 124 ALA B C 1
ATOM 2139 O O . ALA B 1 124 ? -13.75 -24.438 -7.051 1 58.03 124 ALA B O 1
ATOM 2140 N N . GLY B 1 125 ? -12.938 -23 -5.988 1 51.28 125 GLY B N 1
ATOM 2141 C CA . GLY B 1 125 ? -11.656 -23.672 -5.848 1 51.28 125 GLY B CA 1
ATOM 2142 C C . GLY B 1 125 ? -10.898 -23.797 -7.156 1 51.28 125 GLY B C 1
ATOM 2143 O O . GLY B 1 125 ? -9.906 -24.516 -7.242 1 51.28 125 GLY B O 1
ATOM 2144 N N . CYS B 1 126 ? -11.484 -23.344 -8.305 1 46.91 126 CYS B N 1
ATOM 2145 C CA . CYS B 1 126 ? -10.867 -23.672 -9.586 1 46.91 126 CYS B CA 1
ATOM 2146 C C . CYS B 1 126 ? -9.891 -22.578 -10.008 1 46.91 126 CYS B C 1
ATOM 2148 O O . CYS B 1 126 ? -10.227 -21.391 -9.984 1 46.91 126 CYS B O 1
ATOM 2150 N N . TYR B 1 127 ? -8.664 -22.625 -9.82 1 53.5 127 TYR B N 1
ATOM 2151 C CA . TYR B 1 127 ? -7.594 -21.766 -10.297 1 53.5 127 TYR B CA 1
ATOM 2152 C C . TYR B 1 127 ? -7.406 -21.906 -11.805 1 53.5 127 TYR B C 1
ATOM 2154 O O . TYR B 1 127 ? -7.152 -23.016 -12.305 1 53.5 127 TYR B O 1
ATOM 2162 N N . VAL B 1 128 ? -7.793 -20.75 -12.547 1 52.62 128 VAL B N 1
ATOM 2163 C CA . VAL B 1 128 ? -7.5 -20.828 -13.977 1 52.62 128 VAL B CA 1
ATOM 2164 C C . VAL B 1 128 ? -6.176 -20.125 -14.266 1 52.62 128 VAL B C 1
ATOM 2166 O O . VAL B 1 128 ? -5.977 -18.969 -13.867 1 52.62 128 VAL B O 1
ATOM 2169 N N . GLY B 1 129 ? -5.172 -20.734 -14.195 1 47.03 129 GLY B N 1
ATOM 2170 C CA . GLY B 1 129 ? -3.766 -20.469 -14.445 1 47.03 129 GLY B CA 1
ATOM 2171 C C . GLY B 1 129 ? -3.529 -19.188 -15.227 1 47.03 129 GLY B C 1
ATOM 2172 O O . GLY B 1 129 ? -4.473 -18.453 -15.516 1 47.03 129 GLY B O 1
ATOM 2173 N N . PHE B 1 130 ? -2.209 -18.625 -15.258 1 48.38 130 PHE B N 1
ATOM 2174 C CA . PHE B 1 130 ? -1.697 -17.5 -16.016 1 48.38 130 PHE B CA 1
ATOM 2175 C C . PHE B 1 130 ? -2.025 -17.656 -17.5 1 48.38 130 PHE B C 1
ATOM 2177 O O . PHE B 1 130 ? -1.779 -18.703 -18.094 1 48.38 130 PHE B O 1
ATOM 2184 N N . ARG B 1 131 ? -2.926 -16.703 -18.203 1 48.03 131 ARG B N 1
ATOM 2185 C CA . ARG B 1 131 ? -3.08 -16.703 -19.656 1 48.03 131 ARG B CA 1
ATOM 2186 C C . ARG B 1 131 ? -2.123 -15.711 -20.312 1 48.03 131 ARG B C 1
ATOM 2188 O O . ARG B 1 131 ? -2.141 -14.523 -19.984 1 48.03 131 ARG B O 1
ATOM 2195 N N . PRO B 1 132 ? -1.144 -16.125 -21.094 1 43.66 132 PRO B N 1
ATOM 2196 C CA . PRO B 1 132 ? -0.267 -15.211 -21.828 1 43.66 132 PRO B CA 1
ATOM 2197 C C . PRO B 1 132 ? -1.039 -14.266 -22.75 1 43.66 132 PRO B C 1
ATOM 2199 O O . PRO B 1 132 ? -2.15 -14.586 -23.172 1 43.66 132 PRO B O 1
ATOM 2202 N N . PRO B 1 133 ? -0.708 -12.859 -22.688 1 35.59 133 PRO B N 1
ATOM 2203 C CA . PRO B 1 133 ? -1.411 -12.055 -23.703 1 35.59 133 PRO B CA 1
ATOM 2204 C C . PRO B 1 133 ? -1.464 -12.742 -25.062 1 35.59 133 PRO B C 1
ATOM 2206 O O . PRO B 1 133 ? -0.506 -13.406 -25.469 1 35.59 133 PRO B O 1
ATOM 2209 N N . LEU B 1 134 ? -2.748 -13.234 -25.391 1 28.22 134 LEU B N 1
ATOM 2210 C CA . LEU B 1 134 ? -2.854 -13.672 -26.781 1 28.22 134 LEU B CA 1
ATOM 2211 C C . LEU B 1 134 ? -2.256 -12.633 -27.734 1 28.22 134 LEU B C 1
ATOM 2213 O O . LEU B 1 134 ? -2.428 -11.43 -27.531 1 28.22 134 LEU B O 1
ATOM 2217 N N . ASP B 1 135 ? -1.209 -13 -28.578 1 27.8 135 ASP B N 1
ATOM 2218 C CA . ASP B 1 135 ? -0.8 -12.195 -29.719 1 27.8 135 ASP B CA 1
ATOM 2219 C C . ASP B 1 135 ? -2.014 -11.664 -30.469 1 27.8 135 ASP B C 1
ATOM 2221 O O . ASP B 1 135 ? -3.025 -12.352 -30.609 1 27.8 135 ASP B O 1
#

Solvent-accessible surface area (backbone atoms only — not comparable to full-atom values): 15824 Å² total; per-residue (Å²): 128,85,73,61,77,62,74,62,84,49,81,58,56,51,92,48,95,45,64,83,38,37,35,31,50,86,73,36,66,49,49,42,52,58,41,60,72,40,95,76,53,59,72,35,60,78,69,33,73,49,39,44,46,42,39,64,35,65,53,32,42,52,29,51,47,28,49,43,32,66,76,72,40,78,77,71,98,58,56,71,39,53,49,48,38,54,47,19,53,52,39,46,46,24,52,44,72,33,48,65,64,91,79,58,82,76,83,62,26,19,32,52,53,53,53,44,38,67,77,29,52,58,86,82,69,69,80,79,70,94,75,72,83,77,130,127,84,75,60,76,62,74,60,82,48,80,58,56,51,92,49,96,44,64,81,37,37,33,31,48,85,73,36,66,49,48,42,52,58,41,61,73,42,97,77,54,57,73,34,60,79,70,33,72,48,41,45,45,42,40,63,34,65,52,31,44,51,29,50,46,27,47,43,32,65,75,73,41,78,77,71,99,56,56,70,40,54,49,48,38,53,47,18,53,52,37,46,44,25,53,43,70,34,48,65,63,92,80,60,83,76,84,63,26,20,30,51,52,50,52,44,38,66,76,28,51,57,88,82,70,69,80,80,70,94,76,72,83,76,129

Radius of gyration: 20.48 Å; Cα contacts (8 Å, |Δi|>4): 389; chains: 2; bounding box: 38×71×51 Å

InterPro domains:
  IPR046815 P2X purinoreceptor 7, intracellular domain [PF20478] (8-131)

Sequence (270 aa):
MTIYLLRCTCGNCHRMPTESENLCCQEVQQVIRRIQQIPVPPICMILHPGFEANCLNPYTLQNIHNIYRSDYGPLRRRTREEQFRHLAYRSFVSWCWGFLGRHVRVVIPSCVVSRIRQEFPDLAGCYVGFRPPLDMTIYLLRCTCGNCHRMPTESENLCCQEVQQVIRRIQQIPVPPICMILHPGFEANCLNPYTLQNIHNIYRSDYGPLRRRTREEQFRHLAYRSFVSWCWGFLGRHVRVVIPSCVVSRIRQEFPDLAGCYVGFRPPLD